Protein AF-A0A1E1KBD2-F1 (afdb_monomer_lite)

pLDDT: mean 70.9, std 17.59, range [35.31, 92.19]

Foldseek 3Di:
DDDDPDPPPPPPPPPPQQALVNLLVVLLVQCPADVVRDPRHNLLSVLVNVQLVVVVVVVVDPDDDDDPPDDPDPDPDFDFFKWKWKDDPPDTDIDTHGLVCLVVVLPPDADDDPPIHMDMDGDDDHHSSNCSSVCSRVVDQVVVVSVVVVVSVPDCVSCVPPPPPDPVSCPPPDDDDDDDPDDDPPPDPPPPVVVVVVVVPPPPPDD

Organism: NCBI:txid914238

Sequence (207 aa):
MSASPYSRSNVERRKPTLTPEDYTRAIISLSRRYSSSSVFPGNNYVDIGEWLLQDLGLFNSAKAEEHTSLFTSKSKQPHDLVVVYNSGERKWDMQSYRQEQYEAFSAATSVPAEGSGQLVFIRGFMSPSWISVIGSKYNIDPEFFRRHMEFLSTSIDRHAYSLPSLANSSNNIFQLCVSTLLHRDDFGGQDLQLQRWGLAESAVETT

Secondary structure (DSSP, 8-state):
-------------------HHHHHHHHHHHHT--TTT-SS--GGGHHHHHHHHHHHHHHHSS---S---S---S-SSPPPSEEEEEE-SSSEEEEEE-TT-HHHHHHS--SPPTT--EEEEE-SPPPHHHHHHHHHHHT--HHHHHHHTGGG---HHHHTT--SPPGGGGTT------------TTS----HHHHHHTTSSSSS---

Radius of gyration: 25.8 Å; chains: 1; bounding box: 89×71×54 Å

Structure (mmCIF, N/CA/C/O backbone):
data_AF-A0A1E1KBD2-F1
#
_entry.id   AF-A0A1E1KBD2-F1
#
loop_
_atom_site.group_PDB
_atom_site.id
_atom_site.type_symbol
_atom_site.label_atom_id
_atom_site.label_alt_id
_atom_site.label_comp_id
_atom_site.label_asym_id
_atom_site.label_entity_id
_atom_site.label_seq_id
_atom_site.pdbx_PDB_ins_code
_atom_site.Cartn_x
_atom_site.Cartn_y
_atom_site.Cartn_z
_atom_site.occupancy
_atom_site.B_iso_or_equiv
_atom_site.auth_seq_id
_atom_site.auth_comp_id
_atom_site.auth_asym_id
_atom_site.auth_atom_id
_atom_site.pdbx_PDB_model_num
ATOM 1 N N . MET A 1 1 ? 9.004 -48.331 31.578 1.00 40.28 1 MET A N 1
ATOM 2 C CA . MET A 1 1 ? 9.028 -46.853 31.545 1.00 40.28 1 MET A CA 1
ATOM 3 C C . MET A 1 1 ? 9.834 -46.443 30.323 1.00 40.28 1 MET A C 1
ATOM 5 O O . MET A 1 1 ? 11.046 -46.584 30.340 1.00 40.28 1 MET A O 1
ATOM 9 N N . SER A 1 2 ? 9.165 -46.087 29.225 1.00 36.78 2 SER A N 1
ATOM 10 C CA . SER A 1 2 ? 9.800 -45.713 27.954 1.00 36.78 2 SER A CA 1
ATOM 11 C C . SER A 1 2 ? 9.466 -44.249 27.684 1.00 36.78 2 SER A C 1
ATOM 13 O O . SER A 1 2 ? 8.292 -43.895 27.598 1.00 36.78 2 SER A O 1
ATOM 15 N N . ALA A 1 3 ? 10.491 -43.399 27.654 1.00 37.50 3 ALA A N 1
ATOM 16 C CA . ALA A 1 3 ? 10.369 -41.985 27.332 1.00 37.50 3 ALA A CA 1
ATOM 17 C C . ALA A 1 3 ? 10.495 -41.805 25.812 1.00 37.50 3 ALA A C 1
ATOM 19 O O . ALA A 1 3 ? 11.476 -42.240 25.212 1.00 37.50 3 ALA A O 1
ATOM 20 N N . SER A 1 4 ? 9.492 -41.170 25.206 1.00 36.19 4 SER A N 1
ATOM 21 C CA . SER A 1 4 ? 9.478 -40.758 23.799 1.00 36.19 4 SER A CA 1
ATOM 22 C C . SER A 1 4 ? 10.183 -39.402 23.646 1.00 36.19 4 SER A C 1
ATOM 24 O O . SER A 1 4 ? 9.759 -38.450 24.305 1.00 36.19 4 SER A O 1
ATOM 26 N N . PRO A 1 5 ? 11.222 -39.257 22.800 1.00 46.47 5 PRO A N 1
ATOM 27 C CA . PRO A 1 5 ? 11.880 -37.980 22.568 1.00 46.47 5 PRO A CA 1
ATOM 28 C C . PRO A 1 5 ? 11.541 -37.450 21.168 1.00 46.47 5 PRO A C 1
ATOM 30 O O . PRO A 1 5 ? 12.364 -37.490 20.262 1.00 46.47 5 PRO A O 1
ATOM 33 N N . TYR A 1 6 ? 10.328 -36.930 20.980 1.00 38.94 6 TYR A N 1
ATOM 34 C CA . TYR A 1 6 ? 10.002 -36.099 19.814 1.00 38.94 6 TYR A CA 1
ATOM 35 C C . TYR A 1 6 ? 9.128 -34.907 20.214 1.00 38.94 6 TYR A C 1
ATOM 37 O O . TYR A 1 6 ? 8.028 -34.716 19.704 1.00 38.94 6 TYR A O 1
ATOM 45 N N . SER A 1 7 ? 9.642 -34.054 21.104 1.00 39.81 7 SER A N 1
ATOM 46 C CA . SER A 1 7 ? 9.179 -32.664 21.166 1.00 39.81 7 SER A CA 1
ATOM 47 C C . SER A 1 7 ? 9.869 -31.885 20.050 1.00 39.81 7 SER A C 1
ATOM 49 O O . SER A 1 7 ? 10.987 -31.399 20.215 1.00 39.81 7 SER A O 1
ATOM 51 N N . ARG A 1 8 ? 9.210 -31.784 18.889 1.00 39.62 8 ARG A N 1
ATOM 52 C CA . ARG A 1 8 ? 9.531 -30.753 17.894 1.00 39.62 8 ARG A CA 1
ATOM 53 C C . ARG A 1 8 ? 9.239 -29.403 18.542 1.00 39.62 8 ARG A C 1
ATOM 55 O O . ARG A 1 8 ? 8.081 -29.014 18.663 1.00 39.62 8 ARG A O 1
ATOM 62 N N . SER A 1 9 ? 10.282 -28.702 18.971 1.00 37.53 9 SER A N 1
ATOM 63 C CA . SER A 1 9 ? 10.188 -27.282 19.277 1.00 37.53 9 SER A CA 1
ATOM 64 C C . SER A 1 9 ? 9.781 -26.560 17.994 1.00 37.53 9 SER A C 1
ATOM 66 O O . SER A 1 9 ? 10.535 -26.485 17.024 1.00 37.53 9 SER A O 1
ATOM 68 N N . ASN A 1 10 ? 8.542 -26.074 17.967 1.00 35.31 10 ASN A N 1
ATOM 69 C CA . ASN A 1 10 ? 8.104 -25.101 16.983 1.00 35.31 10 ASN A CA 1
ATOM 70 C C . ASN A 1 10 ? 8.926 -23.841 17.267 1.00 35.31 10 ASN A C 1
ATOM 72 O O . ASN A 1 10 ? 8.627 -23.086 18.189 1.00 35.31 10 ASN A O 1
ATOM 76 N N . VAL A 1 11 ? 10.039 -23.670 16.551 1.00 39.19 11 VAL A N 1
ATOM 77 C CA . VAL A 1 11 ? 10.761 -22.400 16.534 1.00 39.19 11 VAL A CA 1
ATOM 78 C C . VAL A 1 11 ? 9.847 -21.440 15.798 1.00 39.19 11 VAL A C 1
ATOM 80 O O . VAL A 1 11 ? 9.865 -21.342 14.571 1.00 39.19 11 VAL A O 1
ATOM 83 N N . GLU A 1 12 ? 8.991 -20.792 16.573 1.00 39.75 12 GLU A N 1
ATOM 84 C CA . GLU A 1 12 ? 8.214 -19.642 16.172 1.00 39.75 12 GLU A CA 1
ATOM 85 C C . GLU A 1 12 ? 9.224 -18.617 15.651 1.00 39.75 12 GLU A C 1
ATOM 87 O O . GLU A 1 12 ? 9.945 -17.965 16.412 1.00 39.75 12 GLU A O 1
ATOM 92 N N . ARG A 1 13 ? 9.394 -18.564 14.324 1.00 40.72 13 ARG A N 1
ATOM 93 C CA . ARG A 1 13 ? 10.221 -17.546 13.680 1.00 40.72 13 ARG A CA 1
ATOM 94 C C . ARG A 1 13 ? 9.531 -16.223 13.959 1.00 40.72 13 ARG A C 1
ATOM 96 O O . ARG A 1 13 ? 8.656 -15.817 13.197 1.00 40.72 13 ARG A O 1
ATOM 103 N N . ARG A 1 14 ? 9.913 -15.569 15.056 1.00 45.28 14 ARG A N 1
ATOM 104 C CA . ARG A 1 14 ? 9.591 -14.169 15.313 1.00 45.28 14 ARG A CA 1
ATOM 105 C C . ARG A 1 14 ? 10.065 -13.405 14.086 1.00 45.28 14 ARG A C 1
ATOM 107 O O . ARG A 1 14 ? 11.268 -13.293 13.852 1.00 45.28 14 ARG A O 1
ATOM 114 N N . LYS A 1 15 ? 9.118 -13.002 13.239 1.00 57.19 15 LYS A N 1
ATOM 115 C CA . LYS A 1 15 ? 9.425 -12.186 12.070 1.00 57.19 15 LYS A CA 1
ATOM 116 C C . LYS A 1 15 ? 10.057 -10.903 12.615 1.00 57.19 15 LYS A C 1
ATOM 118 O O . LYS A 1 15 ? 9.473 -10.312 13.524 1.00 57.19 15 LYS A O 1
ATOM 123 N N . PRO A 1 16 ? 11.260 -10.526 12.158 1.00 59.41 16 PRO A N 1
ATOM 124 C CA . PRO A 1 16 ? 11.893 -9.306 12.627 1.00 59.41 16 PRO A CA 1
ATOM 125 C C . PRO A 1 16 ? 10.962 -8.130 12.339 1.00 59.41 16 PRO A C 1
ATOM 127 O O . PRO A 1 16 ? 10.355 -8.072 11.268 1.00 59.41 16 PRO A O 1
ATOM 130 N N . THR A 1 17 ? 10.828 -7.229 13.309 1.00 71.25 17 THR A N 1
ATOM 131 C CA . THR A 1 17 ? 10.089 -5.980 13.133 1.00 71.25 17 THR A CA 1
ATOM 132 C C . THR A 1 17 ? 10.747 -5.209 11.997 1.00 71.25 17 THR A C 1
ATOM 134 O O . THR A 1 17 ? 11.890 -4.775 12.127 1.00 71.25 17 THR A O 1
ATOM 137 N N . LEU A 1 18 ? 10.058 -5.107 10.864 1.00 83.88 18 LEU A N 1
ATOM 138 C CA . LEU A 1 18 ? 10.564 -4.414 9.691 1.00 83.88 18 LEU A CA 1
ATOM 139 C C . LEU A 1 18 ? 10.424 -2.909 9.932 1.00 83.88 18 LEU A C 1
ATOM 141 O O . LEU A 1 18 ? 9.328 -2.436 10.245 1.00 83.88 18 LEU A O 1
ATOM 145 N N . THR A 1 19 ? 11.513 -2.154 9.813 1.00 89.69 19 THR A N 1
ATOM 146 C CA . THR A 1 19 ? 11.418 -0.692 9.873 1.00 89.69 19 THR A CA 1
ATOM 147 C C . THR A 1 19 ? 10.840 -0.150 8.560 1.00 89.69 19 THR A C 1
ATOM 149 O O . THR A 1 19 ? 10.960 -0.808 7.517 1.00 89.69 19 THR A O 1
ATOM 152 N N . PRO A 1 20 ? 10.199 1.033 8.569 1.00 89.94 20 PRO A N 1
ATOM 153 C CA . PRO A 1 20 ? 9.744 1.685 7.341 1.00 89.94 20 PRO A CA 1
ATOM 154 C C . PRO A 1 20 ? 10.873 1.855 6.311 1.00 89.94 20 PRO A C 1
ATOM 156 O O . PRO A 1 20 ? 10.673 1.635 5.116 1.00 89.94 20 PRO A O 1
ATOM 159 N N . GLU A 1 21 ? 12.086 2.170 6.768 1.00 90.44 21 GLU A N 1
ATOM 160 C CA . GLU A 1 21 ? 13.259 2.342 5.910 1.00 90.44 21 GLU A CA 1
ATOM 161 C C . GLU A 1 21 ? 13.712 1.017 5.294 1.00 90.44 21 GLU A C 1
ATOM 163 O O . GLU A 1 21 ? 14.080 0.974 4.118 1.00 90.44 21 GLU A O 1
ATOM 168 N N . ASP A 1 22 ? 13.684 -0.071 6.068 1.00 91.62 22 ASP A N 1
ATOM 169 C CA . ASP A 1 22 ? 14.038 -1.404 5.582 1.00 91.62 22 ASP A CA 1
ATOM 170 C C . ASP A 1 22 ? 13.032 -1.895 4.542 1.00 91.62 22 ASP A C 1
ATOM 172 O O . ASP A 1 22 ? 13.435 -2.448 3.515 1.00 91.62 22 ASP A O 1
ATOM 176 N N . TYR A 1 23 ? 11.740 -1.633 4.762 1.00 92.19 23 TYR A N 1
ATOM 177 C CA . TYR A 1 23 ? 10.681 -1.930 3.800 1.00 92.19 23 TYR A CA 1
ATOM 178 C C . TYR A 1 23 ? 10.900 -1.187 2.477 1.00 92.19 23 TYR A C 1
ATOM 180 O O . TYR A 1 23 ? 10.945 -1.800 1.408 1.00 92.19 23 TYR A O 1
ATOM 188 N N . THR A 1 24 ? 11.138 0.122 2.542 1.00 91.81 24 THR A N 1
ATOM 189 C CA . THR A 1 24 ? 11.386 0.941 1.350 1.00 91.81 24 THR A CA 1
ATOM 190 C C . THR A 1 24 ? 12.659 0.520 0.624 1.00 91.81 24 THR A C 1
ATOM 192 O O . THR A 1 24 ? 12.658 0.357 -0.600 1.00 91.81 24 THR A O 1
ATOM 195 N N . ARG A 1 25 ? 13.742 0.238 1.358 1.00 91.94 25 ARG A N 1
ATOM 196 C CA . ARG A 1 25 ? 14.988 -0.277 0.772 1.00 91.94 25 ARG A CA 1
ATOM 197 C C . ARG A 1 25 ? 14.777 -1.630 0.095 1.00 91.94 25 ARG A C 1
ATOM 199 O O . ARG A 1 25 ? 15.365 -1.873 -0.960 1.00 91.94 25 ARG A O 1
ATOM 206 N N . ALA A 1 26 ? 13.935 -2.495 0.661 1.00 91.75 26 ALA A N 1
ATOM 207 C CA . ALA A 1 26 ? 13.589 -3.776 0.059 1.00 91.75 26 ALA A CA 1
ATOM 208 C C . ALA A 1 26 ? 12.827 -3.598 -1.264 1.00 91.75 26 ALA A C 1
ATOM 210 O O . ALA A 1 26 ? 13.181 -4.261 -2.240 1.00 91.75 26 ALA A O 1
ATOM 211 N N . ILE A 1 27 ? 11.865 -2.670 -1.340 1.00 91.06 27 ILE A N 1
ATOM 212 C CA . ILE A 1 27 ? 11.145 -2.357 -2.590 1.00 91.06 27 ILE A CA 1
ATOM 213 C C . ILE A 1 27 ? 12.098 -1.816 -3.654 1.00 91.06 27 ILE A C 1
ATOM 215 O O . ILE A 1 27 ? 12.094 -2.298 -4.784 1.00 91.06 27 ILE A O 1
ATOM 219 N N . ILE A 1 28 ? 12.956 -0.858 -3.300 1.00 90.56 28 ILE A N 1
ATOM 220 C CA . ILE A 1 28 ? 13.932 -0.277 -4.235 1.00 90.56 28 ILE A CA 1
ATOM 221 C C . ILE A 1 28 ? 14.939 -1.337 -4.703 1.00 90.56 28 ILE A C 1
ATOM 223 O O . ILE A 1 28 ? 15.342 -1.371 -5.864 1.00 90.56 28 ILE A O 1
ATOM 227 N N . SER A 1 29 ? 15.367 -2.227 -3.807 1.00 90.19 29 SER A N 1
ATOM 228 C CA . SER A 1 29 ? 16.238 -3.343 -4.173 1.00 90.19 29 SER A CA 1
ATOM 229 C C . SER A 1 29 ? 15.531 -4.316 -5.114 1.00 90.19 29 SER A C 1
ATOM 231 O O . SER A 1 29 ? 16.147 -4.777 -6.075 1.00 90.19 29 SER A O 1
ATOM 233 N N . LEU A 1 30 ? 14.253 -4.615 -4.858 1.00 89.00 30 LEU A N 1
ATOM 234 C CA . LEU A 1 30 ? 13.429 -5.458 -5.715 1.00 89.00 30 LEU A CA 1
ATOM 235 C C . LEU A 1 30 ? 13.276 -4.831 -7.101 1.00 89.00 30 LEU A C 1
ATOM 237 O O . LEU A 1 30 ? 13.524 -5.520 -8.084 1.00 89.00 30 LEU A O 1
ATOM 241 N N . SER A 1 31 ? 12.961 -3.537 -7.188 1.00 88.44 31 SER A N 1
ATOM 242 C CA . SER A 1 31 ? 12.712 -2.856 -8.462 1.00 88.44 31 SER A CA 1
ATOM 243 C C . SER A 1 31 ? 13.913 -2.839 -9.408 1.00 88.44 31 SER A C 1
ATOM 245 O O . SER A 1 31 ? 13.753 -2.826 -10.624 1.00 88.44 31 SER A O 1
ATOM 247 N N . ARG A 1 32 ? 15.128 -2.912 -8.854 1.00 87.44 32 ARG A N 1
ATOM 248 C CA . ARG A 1 32 ? 16.395 -2.967 -9.600 1.00 87.44 32 ARG A CA 1
ATOM 249 C C . ARG A 1 32 ? 16.793 -4.378 -10.049 1.00 87.44 32 ARG A C 1
ATOM 251 O O . ARG A 1 32 ? 17.881 -4.552 -10.601 1.00 87.44 32 ARG A O 1
ATOM 258 N N . ARG A 1 33 ? 15.974 -5.403 -9.784 1.00 86.94 33 ARG A N 1
ATOM 259 C CA . ARG A 1 33 ? 16.242 -6.777 -10.235 1.00 86.94 33 ARG A CA 1
ATOM 260 C C . ARG A 1 33 ? 15.781 -6.957 -11.669 1.00 86.94 33 ARG A C 1
ATOM 262 O O . ARG A 1 33 ? 14.610 -6.767 -11.976 1.00 86.94 33 ARG A O 1
ATOM 269 N N . TYR A 1 34 ? 16.689 -7.431 -12.506 1.00 79.88 34 TYR A N 1
ATOM 270 C CA . TYR A 1 34 ? 16.421 -7.728 -13.905 1.00 79.88 34 TYR A CA 1
ATOM 271 C C . TYR A 1 34 ? 16.359 -9.239 -14.112 1.00 79.88 34 TYR A C 1
ATOM 273 O O . TYR A 1 34 ? 16.937 -10.001 -13.336 1.00 79.88 34 TYR A O 1
ATOM 281 N N . SER A 1 35 ? 15.735 -9.680 -15.204 1.00 76.81 35 SER A N 1
ATOM 282 C CA . SER A 1 35 ? 15.702 -11.102 -15.578 1.00 76.81 35 SER A CA 1
ATOM 283 C C . SER A 1 35 ? 17.102 -11.699 -15.785 1.00 76.81 35 SER A C 1
ATOM 285 O O . SER A 1 35 ? 17.274 -12.910 -15.709 1.00 76.81 35 SER A O 1
ATOM 287 N N . SER A 1 36 ? 18.115 -10.858 -16.025 1.00 79.38 36 SER A N 1
ATOM 288 C CA . SER A 1 36 ? 19.522 -11.261 -16.114 1.00 79.38 36 SER A CA 1
ATOM 289 C C . SER A 1 36 ? 20.174 -11.552 -14.758 1.00 79.38 36 SER A C 1
ATOM 291 O O . SER A 1 36 ? 21.160 -12.280 -14.711 1.00 79.38 36 SER A O 1
ATOM 293 N N . SER A 1 37 ? 19.653 -10.993 -13.660 1.00 80.69 37 SER A N 1
ATOM 294 C CA . SER A 1 37 ? 20.224 -11.122 -12.312 1.00 80.69 37 SER A CA 1
ATOM 295 C C . SER A 1 37 ? 19.334 -11.887 -11.332 1.00 80.69 37 SER A C 1
ATOM 297 O O . SER A 1 37 ? 19.797 -12.273 -10.258 1.00 80.69 37 SER A O 1
ATOM 299 N N . SER A 1 38 ? 18.065 -12.128 -11.672 1.00 79.25 38 SER A N 1
ATOM 300 C CA . SER A 1 38 ? 17.130 -12.855 -10.819 1.00 79.25 38 SER A CA 1
ATOM 301 C C . SER A 1 38 ? 16.062 -13.594 -11.618 1.00 79.25 38 SER A C 1
ATOM 303 O O . SER A 1 38 ? 15.551 -13.095 -12.616 1.00 79.25 38 SER A O 1
ATOM 305 N N . VAL A 1 39 ? 15.651 -14.753 -11.098 1.00 78.19 39 VAL A N 1
ATOM 306 C CA . VAL A 1 39 ? 14.466 -15.497 -11.563 1.00 78.19 39 VAL A CA 1
ATOM 307 C C . VAL A 1 39 ? 13.167 -14.733 -11.253 1.00 78.19 39 VAL A C 1
ATOM 309 O O . VAL A 1 39 ? 12.139 -14.976 -11.877 1.00 78.19 39 VAL A O 1
ATOM 312 N N . PHE A 1 40 ? 13.218 -13.775 -10.321 1.00 75.31 40 PHE A N 1
ATOM 313 C CA . PHE A 1 40 ? 12.112 -12.885 -9.972 1.00 75.31 40 PHE A CA 1
ATOM 314 C C . PHE A 1 40 ? 12.467 -11.449 -10.385 1.00 75.31 40 PHE A C 1
ATOM 316 O O . PHE A 1 40 ? 12.996 -10.690 -9.563 1.00 75.31 40 PHE A O 1
ATOM 323 N N . PRO A 1 41 ?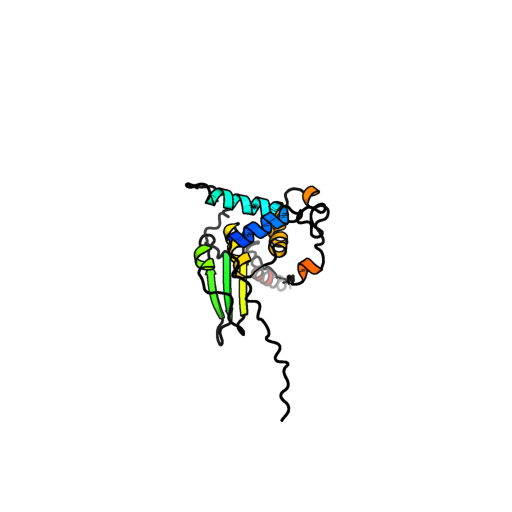 12.243 -11.078 -11.658 1.00 79.12 41 PRO A N 1
ATOM 324 C CA . PRO A 1 41 ? 12.489 -9.720 -12.119 1.00 79.12 41 PRO A CA 1
ATOM 325 C C . PRO A 1 41 ? 11.548 -8.747 -11.408 1.00 79.12 41 PRO A C 1
ATOM 327 O O . PRO A 1 41 ? 10.377 -9.045 -11.175 1.00 79.12 41 PRO A O 1
ATOM 330 N N . GLY A 1 42 ? 12.065 -7.573 -11.064 1.00 82.31 42 GLY A N 1
ATOM 331 C CA . GLY A 1 42 ? 11.330 -6.541 -10.343 1.00 82.31 42 GLY A CA 1
ATOM 332 C C . GLY A 1 42 ? 11.038 -5.293 -11.163 1.00 82.31 42 GLY A C 1
ATOM 333 O O . GLY A 1 42 ? 10.541 -4.329 -10.593 1.00 82.31 42 GLY A O 1
ATOM 334 N N . ASN A 1 43 ? 11.274 -5.308 -12.479 1.00 81.75 43 ASN A N 1
ATOM 335 C CA . ASN A 1 43 ? 11.004 -4.179 -13.381 1.00 81.75 43 ASN A CA 1
ATOM 336 C C . ASN A 1 43 ? 9.592 -3.577 -13.205 1.00 81.75 43 ASN A C 1
ATOM 338 O O . ASN A 1 43 ? 9.400 -2.376 -13.359 1.00 81.75 43 ASN A O 1
ATOM 342 N N . ASN A 1 44 ? 8.611 -4.395 -12.810 1.00 82.50 44 ASN A N 1
ATOM 343 C CA . ASN A 1 44 ? 7.232 -3.966 -12.553 1.00 82.50 44 ASN A CA 1
ATOM 344 C C . ASN A 1 44 ? 7.104 -2.970 -11.384 1.00 82.50 44 ASN A C 1
ATOM 346 O O . ASN A 1 44 ? 6.098 -2.275 -11.285 1.00 82.50 44 ASN A O 1
ATOM 350 N N . TYR A 1 45 ? 8.101 -2.910 -10.502 1.00 86.94 45 TYR A N 1
ATOM 351 C CA . TYR A 1 45 ? 8.140 -2.046 -9.324 1.00 86.94 45 TYR A CA 1
ATOM 352 C C . TYR A 1 45 ? 9.039 -0.815 -9.517 1.00 86.94 45 TYR A C 1
ATOM 354 O O . TYR A 1 45 ? 9.333 -0.127 -8.541 1.00 86.94 45 TYR A O 1
ATOM 362 N N . VAL A 1 46 ? 9.524 -0.540 -10.735 1.00 87.69 46 VAL A N 1
ATOM 363 C CA . VAL A 1 46 ? 10.439 0.588 -10.991 1.00 87.69 46 VAL A CA 1
ATOM 364 C C . VAL A 1 46 ? 9.802 1.913 -10.598 1.00 87.69 46 VAL A C 1
ATOM 366 O O . VAL A 1 46 ? 10.398 2.616 -9.789 1.00 87.69 46 VAL A O 1
ATOM 369 N N . ASP A 1 47 ? 8.57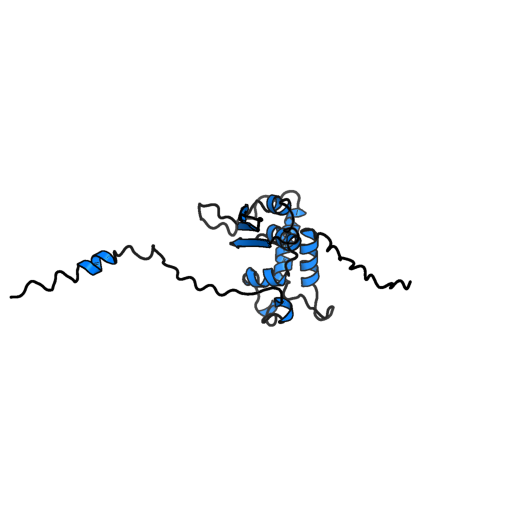9 2.208 -11.041 1.00 86.94 47 ASP A N 1
ATOM 370 C CA . ASP A 1 47 ? 7.963 3.509 -10.746 1.00 86.94 47 ASP A CA 1
ATOM 371 C C . ASP A 1 47 ? 7.666 3.698 -9.262 1.00 86.94 47 ASP A C 1
ATOM 373 O O . ASP A 1 47 ? 7.943 4.759 -8.715 1.00 86.94 47 ASP A O 1
ATOM 377 N N . ILE A 1 48 ? 7.146 2.670 -8.577 1.00 88.00 48 ILE A N 1
ATOM 378 C CA . ILE A 1 48 ? 6.919 2.760 -7.127 1.00 88.00 48 ILE A CA 1
ATOM 379 C C . ILE A 1 48 ? 8.252 2.903 -6.382 1.00 88.00 48 ILE A C 1
ATOM 381 O O . ILE A 1 48 ? 8.336 3.664 -5.425 1.00 88.00 48 ILE A O 1
ATOM 385 N N . GLY A 1 49 ? 9.316 2.234 -6.837 1.00 88.44 49 GLY A N 1
ATOM 386 C CA . GLY A 1 49 ? 10.655 2.384 -6.272 1.00 88.44 49 GLY A CA 1
ATOM 387 C C . GLY A 1 49 ? 11.241 3.782 -6.493 1.00 88.44 49 GLY A C 1
ATOM 388 O O . GLY A 1 49 ? 11.797 4.361 -5.563 1.00 88.44 49 GLY A O 1
ATOM 389 N N . GLU A 1 50 ? 11.103 4.342 -7.696 1.00 88.38 50 GLU A N 1
ATOM 390 C CA . GLU A 1 50 ? 11.518 5.713 -8.025 1.00 88.38 50 GLU A CA 1
ATOM 391 C C . GLU A 1 50 ? 10.706 6.748 -7.242 1.00 88.38 50 GLU A C 1
ATOM 393 O O . GLU A 1 50 ? 11.267 7.709 -6.721 1.00 88.38 50 GLU A O 1
ATOM 398 N N . TRP A 1 51 ? 9.404 6.527 -7.092 1.00 87.62 51 TRP A N 1
ATOM 399 C CA . TRP A 1 51 ? 8.519 7.382 -6.313 1.00 87.62 51 TRP A CA 1
ATOM 400 C C . TRP A 1 51 ? 8.853 7.355 -4.814 1.00 87.62 51 TRP A C 1
ATOM 402 O O . TRP A 1 51 ? 8.952 8.409 -4.190 1.00 87.62 51 TRP A O 1
ATOM 412 N N . LEU A 1 52 ? 9.140 6.180 -4.240 1.00 87.88 52 LEU A N 1
ATOM 413 C CA . LEU A 1 52 ? 9.610 6.064 -2.852 1.00 87.88 52 LEU A CA 1
ATOM 414 C C . LEU A 1 52 ? 10.977 6.744 -2.634 1.00 87.88 52 LEU A C 1
ATOM 416 O O . LEU A 1 52 ? 11.247 7.267 -1.552 1.00 87.88 52 LEU A O 1
ATOM 420 N N . LEU A 1 53 ? 11.844 6.768 -3.654 1.00 84.75 53 LEU A N 1
ATOM 421 C CA . LEU A 1 53 ? 13.135 7.462 -3.592 1.00 84.75 53 LEU A CA 1
ATOM 422 C C . LEU A 1 53 ? 12.996 8.989 -3.507 1.00 84.75 53 LEU A C 1
ATOM 424 O O . LEU A 1 53 ? 13.878 9.629 -2.932 1.00 84.75 53 LEU A O 1
ATOM 428 N N . GLN A 1 54 ? 11.916 9.571 -4.038 1.00 78.62 54 GLN A N 1
ATOM 429 C CA . GLN A 1 54 ? 11.682 11.021 -3.972 1.00 78.62 54 GLN A CA 1
ATOM 430 C C . GLN A 1 54 ? 11.574 11.504 -2.517 1.00 78.62 54 GLN A C 1
ATOM 432 O O . GLN A 1 54 ? 12.112 12.556 -2.186 1.00 78.62 54 GLN A O 1
ATOM 437 N N . ASP A 1 55 ? 10.980 10.701 -1.631 1.00 69.69 55 ASP A N 1
ATOM 438 C CA . ASP A 1 55 ? 10.846 11.010 -0.200 1.00 69.69 55 ASP A CA 1
ATOM 439 C C . ASP A 1 55 ? 12.179 10.858 0.547 1.00 69.69 55 ASP A C 1
ATOM 441 O O . ASP A 1 55 ? 12.573 11.717 1.331 1.00 69.69 55 ASP A O 1
ATOM 445 N N . LEU A 1 56 ? 12.958 9.814 0.233 1.00 63.22 56 LEU A N 1
ATOM 446 C CA . LEU A 1 56 ? 14.307 9.618 0.790 1.00 63.22 56 LEU A CA 1
ATOM 447 C C . LEU A 1 56 ? 15.271 10.760 0.429 1.00 63.22 56 LEU A C 1
ATOM 449 O O . LEU A 1 56 ? 16.168 11.085 1.212 1.00 63.22 56 LEU A O 1
ATOM 453 N N . GLY A 1 57 ? 15.101 11.372 -0.745 1.00 55.28 57 GLY A N 1
ATOM 454 C CA . GLY A 1 57 ? 15.830 12.580 -1.134 1.00 55.28 57 GLY A CA 1
ATOM 455 C C . GLY A 1 57 ? 15.491 13.790 -0.258 1.00 55.28 57 GLY A C 1
ATOM 456 O O . GLY A 1 57 ? 16.382 14.578 0.057 1.00 55.28 57 GLY A O 1
ATOM 457 N N . LEU A 1 58 ? 14.239 13.901 0.198 1.00 50.66 58 LEU A N 1
ATOM 458 C CA . LEU A 1 58 ? 13.786 14.955 1.110 1.00 50.66 58 LEU A CA 1
ATOM 459 C C . LEU A 1 58 ? 14.290 14.733 2.544 1.00 50.66 58 LEU A C 1
ATOM 461 O O . LEU A 1 58 ? 14.690 15.692 3.195 1.00 50.66 58 LEU A O 1
ATOM 465 N N . PHE A 1 59 ? 14.367 13.482 3.013 1.00 46.25 59 PHE A N 1
ATOM 466 C CA . PHE A 1 59 ? 14.901 13.158 4.347 1.00 46.25 59 PHE A CA 1
ATOM 467 C C . PHE A 1 59 ? 16.410 13.416 4.501 1.00 46.25 59 PHE A C 1
ATOM 469 O O . PHE A 1 59 ? 16.866 13.742 5.595 1.00 46.25 59 PHE A O 1
ATOM 476 N N . ASN A 1 60 ? 17.199 13.292 3.427 1.00 48.81 60 ASN A N 1
ATOM 477 C CA . ASN A 1 60 ? 18.650 13.531 3.471 1.00 48.81 60 ASN A CA 1
ATOM 478 C C . ASN A 1 60 ? 19.043 15.003 3.254 1.00 48.81 60 ASN A C 1
ATOM 480 O O . ASN A 1 60 ? 20.192 15.377 3.497 1.00 48.81 60 ASN A O 1
ATOM 484 N N . SER A 1 61 ? 18.106 15.846 2.816 1.00 40.22 61 SER A N 1
ATOM 485 C CA . SER A 1 61 ? 18.320 17.281 2.658 1.00 40.22 61 SER A CA 1
ATOM 486 C C . SER A 1 61 ? 17.797 18.000 3.898 1.00 40.22 61 SER A C 1
ATOM 488 O O . SER A 1 61 ? 16.618 18.331 4.003 1.00 40.22 61 SER A O 1
ATOM 490 N N . ALA A 1 62 ? 18.672 18.229 4.879 1.00 42.16 62 ALA A N 1
ATOM 491 C CA . ALA A 1 62 ? 18.358 19.117 5.990 1.00 42.16 62 ALA A CA 1
ATOM 492 C C . ALA A 1 62 ? 17.948 20.489 5.420 1.00 42.16 62 ALA A C 1
ATOM 494 O O . ALA A 1 62 ? 18.808 21.214 4.919 1.00 42.16 62 ALA A O 1
ATOM 495 N N . LYS A 1 63 ? 16.647 20.808 5.532 1.00 46.22 63 LYS A N 1
ATOM 496 C CA . LYS A 1 63 ? 15.876 21.931 4.948 1.00 46.22 63 LYS A CA 1
ATOM 497 C C . LYS A 1 63 ? 15.044 21.533 3.721 1.00 46.22 63 LYS A C 1
ATOM 499 O O . LYS A 1 63 ? 15.397 21.847 2.589 1.00 46.22 63 LYS A O 1
ATOM 504 N N . ALA A 1 64 ? 13.888 20.920 3.964 1.00 38.66 64 ALA A N 1
ATOM 505 C CA . ALA A 1 64 ? 12.822 20.802 2.975 1.00 38.66 64 ALA A CA 1
ATOM 506 C C . ALA A 1 64 ? 11.674 21.749 3.358 1.00 38.66 64 ALA A C 1
ATOM 508 O O . ALA A 1 64 ? 10.811 21.397 4.160 1.00 38.66 64 ALA A O 1
ATOM 509 N N . GLU A 1 65 ? 11.687 22.961 2.803 1.00 44.12 65 GLU A N 1
ATOM 510 C CA . GLU A 1 65 ? 10.463 23.748 2.656 1.00 44.12 65 GLU A CA 1
ATOM 511 C C . GLU A 1 65 ? 9.792 23.378 1.324 1.00 44.12 65 GLU A C 1
ATOM 513 O O . GLU A 1 65 ? 10.436 23.310 0.279 1.00 44.12 65 GLU A O 1
ATOM 518 N N . GLU A 1 66 ? 8.490 23.107 1.427 1.00 49.53 66 GLU A N 1
ATOM 519 C CA . GLU A 1 66 ? 7.452 23.249 0.399 1.00 49.53 66 GLU A CA 1
ATOM 520 C C . GLU A 1 66 ? 7.634 22.557 -0.963 1.00 49.53 66 GLU A C 1
ATOM 522 O O . GLU A 1 66 ? 7.804 23.217 -1.979 1.00 49.53 66 GLU A O 1
ATOM 527 N N . HIS A 1 67 ? 7.396 21.240 -1.045 1.00 40.03 67 HIS A N 1
ATOM 528 C CA . HIS A 1 67 ? 6.957 20.625 -2.316 1.00 40.03 67 HIS A CA 1
ATOM 529 C C . HIS A 1 67 ? 5.858 19.549 -2.181 1.00 40.03 67 HIS A C 1
ATOM 531 O O . HIS A 1 67 ? 5.615 18.781 -3.108 1.00 40.03 67 HIS A O 1
ATOM 537 N N . THR A 1 68 ? 5.089 19.534 -1.086 1.00 46.72 68 THR A N 1
ATOM 538 C CA . THR A 1 68 ? 3.923 18.633 -0.913 1.00 46.72 68 THR A CA 1
ATOM 539 C C . THR A 1 68 ? 2.626 19.158 -1.560 1.00 46.72 68 THR A C 1
ATOM 541 O O . THR A 1 68 ? 1.545 18.618 -1.331 1.00 46.72 68 THR A O 1
ATOM 544 N N . SER A 1 69 ? 2.697 20.216 -2.375 1.00 45.44 69 SER A N 1
ATOM 545 C CA . SER A 1 69 ? 1.530 20.943 -2.902 1.00 45.44 69 SER A CA 1
ATOM 546 C C . SER A 1 69 ? 1.296 20.718 -4.402 1.00 45.44 69 SER A C 1
ATOM 548 O O . SER A 1 69 ? 1.313 21.667 -5.185 1.00 45.44 69 SER A O 1
ATOM 550 N N . LEU A 1 70 ? 1.046 19.477 -4.827 1.00 46.88 70 LEU A N 1
ATOM 551 C CA . LEU A 1 70 ? 0.529 19.224 -6.186 1.00 46.88 70 LEU A CA 1
ATOM 552 C C . LEU A 1 70 ? -0.836 18.523 -6.234 1.00 46.88 70 LEU A C 1
ATOM 554 O O . LEU A 1 70 ? -1.462 18.520 -7.288 1.00 46.88 70 LEU A O 1
ATOM 558 N N . PHE A 1 71 ? -1.355 18.010 -5.110 1.00 47.66 71 PHE A N 1
ATOM 559 C CA . PHE A 1 71 ? -2.608 17.232 -5.110 1.00 47.66 71 PHE A CA 1
ATOM 560 C C . PHE A 1 71 ? -3.590 17.575 -3.982 1.00 47.66 71 PHE A C 1
ATOM 562 O O . PHE A 1 71 ? -4.488 16.789 -3.679 1.00 47.66 71 PHE A O 1
ATOM 569 N N . THR A 1 72 ? -3.481 18.757 -3.371 1.00 48.41 72 THR A N 1
ATOM 570 C CA . THR A 1 72 ? -4.484 19.222 -2.406 1.00 48.41 72 THR A CA 1
ATOM 571 C C . THR A 1 72 ? -5.801 19.518 -3.131 1.00 48.41 72 THR A C 1
ATOM 573 O O . THR A 1 72 ? -6.006 20.567 -3.743 1.00 48.41 72 THR A O 1
ATOM 576 N N . SER A 1 73 ? -6.724 18.552 -3.086 1.00 45.09 73 SER A N 1
ATOM 577 C CA . SER A 1 73 ? -8.136 18.776 -3.395 1.00 45.09 73 SER A CA 1
ATOM 578 C C . SER A 1 73 ? -8.613 20.014 -2.632 1.00 45.09 73 SER A C 1
ATOM 580 O O . SER A 1 73 ? -8.432 20.108 -1.419 1.00 45.09 73 SER A O 1
ATOM 582 N N . LYS A 1 74 ? -9.260 20.955 -3.331 1.00 45.09 74 LYS A N 1
ATOM 583 C CA . LYS A 1 74 ? -9.894 22.166 -2.770 1.00 45.09 74 LYS A CA 1
ATOM 584 C C . LYS A 1 74 ? -11.123 21.846 -1.893 1.00 45.09 74 LYS A C 1
ATOM 586 O O . LYS A 1 74 ? -12.085 22.611 -1.862 1.00 45.09 74 LYS A O 1
ATOM 591 N N . SER A 1 75 ? -11.145 20.709 -1.206 1.00 51.53 75 SER A N 1
ATOM 592 C CA . SER A 1 75 ? -12.189 20.348 -0.254 1.00 51.53 75 SER A CA 1
ATOM 593 C C . SER A 1 75 ? -11.834 20.919 1.117 1.00 51.53 75 SER A C 1
ATOM 595 O O . SER A 1 75 ? -10.846 20.533 1.729 1.00 51.53 75 SER A O 1
ATOM 597 N N . LYS A 1 76 ? -12.669 21.838 1.615 1.00 51.41 76 LYS A N 1
ATOM 598 C CA . LYS A 1 76 ? -12.534 22.508 2.924 1.00 51.41 76 LYS A CA 1
ATOM 599 C C . LYS A 1 76 ? -12.599 21.571 4.140 1.00 51.41 76 LYS A C 1
ATOM 601 O O . LYS A 1 76 ? -12.370 22.030 5.255 1.00 51.41 76 LYS A O 1
ATOM 606 N N . GLN A 1 77 ? -12.962 20.302 3.956 1.00 59.69 77 GLN A N 1
ATOM 607 C CA . GLN A 1 77 ? -13.088 19.347 5.051 1.00 59.69 77 GLN A CA 1
ATOM 608 C C . GLN A 1 77 ? -11.838 18.463 5.138 1.00 59.69 77 GLN A C 1
ATOM 610 O O . GLN A 1 77 ? -11.464 17.862 4.130 1.00 59.69 77 GLN A O 1
ATOM 615 N N . PRO A 1 78 ? -11.199 18.359 6.318 1.00 65.75 78 PRO A N 1
ATOM 616 C CA . PRO A 1 78 ? -10.141 17.386 6.532 1.00 65.75 78 PRO A CA 1
ATOM 617 C C . PRO A 1 78 ? -10.748 15.986 6.408 1.00 65.75 78 PRO A C 1
ATOM 619 O O . PRO A 1 78 ? -11.687 15.645 7.126 1.00 65.75 78 PRO A O 1
ATOM 622 N N . HIS A 1 79 ? -10.246 15.198 5.462 1.00 72.81 79 HIS A N 1
ATOM 623 C CA . HIS A 1 79 ? -10.638 13.804 5.302 1.00 72.81 79 HIS A CA 1
ATOM 624 C C . HIS A 1 79 ? -9.635 12.910 6.026 1.00 72.81 79 HIS A C 1
ATOM 626 O O . HIS A 1 79 ? -8.426 13.116 5.920 1.00 72.81 79 HIS A O 1
ATOM 632 N N . ASP A 1 80 ? -10.143 11.910 6.739 1.00 84.50 80 ASP A N 1
ATOM 633 C CA . ASP A 1 80 ? -9.300 10.894 7.356 1.00 84.50 80 ASP A CA 1
ATOM 634 C C . ASP A 1 80 ? -8.693 10.014 6.252 1.00 84.50 80 ASP A C 1
ATOM 636 O O . ASP A 1 80 ? -9.412 9.487 5.395 1.00 84.50 80 ASP A O 1
ATOM 640 N N . LEU A 1 81 ? -7.362 9.900 6.256 1.00 88.25 81 LEU A N 1
ATOM 641 C CA . LEU A 1 81 ? -6.604 9.119 5.277 1.00 88.25 81 LEU A CA 1
ATOM 642 C C . LEU A 1 81 ? -6.635 7.636 5.650 1.00 88.25 81 LEU A C 1
ATOM 644 O O . LEU A 1 81 ? -6.852 6.782 4.792 1.00 88.25 81 LEU A O 1
ATOM 648 N N . VAL A 1 82 ? -6.428 7.338 6.934 1.00 90.56 82 VAL A N 1
ATOM 649 C CA . VAL A 1 82 ? -6.388 5.973 7.460 1.00 90.56 82 VAL A CA 1
ATOM 650 C C . VAL A 1 82 ? -7.355 5.846 8.624 1.00 90.56 82 VAL A C 1
ATOM 652 O O . VAL A 1 82 ? -7.321 6.648 9.553 1.00 90.56 82 VAL A O 1
ATOM 655 N N . VAL A 1 83 ? -8.200 4.819 8.591 1.00 90.75 83 VAL A N 1
ATOM 656 C CA . VAL A 1 83 ? -9.116 4.470 9.680 1.00 90.75 83 VAL A CA 1
ATOM 657 C C . VAL A 1 83 ? -8.864 3.029 10.094 1.00 90.75 83 VAL A C 1
ATOM 659 O O . VAL A 1 83 ? -8.926 2.115 9.276 1.00 90.75 83 VAL A O 1
ATOM 662 N N . VAL A 1 84 ? -8.584 2.825 11.372 1.00 90.69 84 VAL A N 1
ATOM 663 C CA . VAL A 1 84 ? -8.247 1.538 11.971 1.00 90.69 84 VAL A CA 1
ATOM 664 C C . VAL A 1 84 ? -9.382 1.109 12.888 1.00 90.69 84 VAL A C 1
ATOM 666 O O . VAL A 1 84 ? -9.744 1.840 13.806 1.00 90.69 84 VAL A O 1
ATOM 669 N N . TYR A 1 85 ? -9.907 -0.090 12.665 1.00 89.56 85 TYR A N 1
ATOM 670 C CA . TYR A 1 85 ? -10.862 -0.752 13.541 1.00 89.56 85 TYR A CA 1
ATOM 671 C C . TYR A 1 85 ? -10.188 -1.938 14.216 1.00 89.56 85 TYR A C 1
ATOM 673 O O . TYR A 1 85 ? -9.794 -2.892 13.549 1.00 89.56 85 TYR A O 1
ATOM 681 N N . ASN A 1 86 ? -10.083 -1.898 15.537 1.00 87.06 86 ASN A N 1
ATOM 682 C CA . ASN A 1 86 ? -9.540 -2.988 16.341 1.00 87.06 86 ASN A CA 1
ATOM 683 C C . ASN A 1 86 ? -10.679 -3.839 16.887 1.00 87.06 86 ASN A C 1
ATOM 685 O O . ASN A 1 86 ? -11.590 -3.302 17.520 1.00 87.06 86 ASN A O 1
ATOM 689 N N . SER A 1 87 ? -10.633 -5.155 16.688 1.00 82.88 87 SER A N 1
ATOM 690 C CA . SER A 1 87 ? -11.607 -6.045 17.309 1.00 82.88 87 SER A CA 1
ATOM 691 C C . SER A 1 87 ? -11.260 -6.204 18.791 1.00 82.88 87 SER A C 1
ATOM 693 O O . SER A 1 87 ? -10.284 -6.870 19.139 1.00 82.88 87 SER A O 1
ATOM 695 N N . GLY A 1 88 ? -12.045 -5.592 19.672 1.00 72.12 88 GLY A N 1
ATOM 696 C CA . GLY A 1 88 ? -12.027 -5.912 21.097 1.00 72.12 88 GLY A CA 1
ATOM 697 C C . GLY A 1 88 ? -13.012 -7.035 21.424 1.00 72.12 88 GLY A C 1
ATOM 698 O O . GLY A 1 88 ? -13.931 -7.304 20.653 1.00 72.12 88 GLY A O 1
ATOM 699 N N . GLU A 1 89 ? -12.883 -7.635 22.611 1.00 67.06 89 GLU A N 1
ATOM 700 C CA . GLU A 1 89 ? -13.757 -8.724 23.092 1.00 67.06 89 GLU A CA 1
ATOM 701 C C . GLU A 1 89 ? -15.261 -8.384 23.068 1.00 67.06 89 GLU A C 1
ATOM 703 O O . GLU A 1 89 ? -16.101 -9.282 23.085 1.00 67.06 89 GLU A O 1
ATOM 708 N N . ARG A 1 90 ? -15.627 -7.092 23.061 1.00 68.50 90 ARG A N 1
ATOM 709 C CA . ARG A 1 90 ? -17.032 -6.638 23.107 1.00 68.50 90 ARG A CA 1
ATOM 710 C C . ARG A 1 90 ? -17.373 -5.449 22.212 1.00 68.50 90 ARG A C 1
ATOM 712 O O . ARG A 1 90 ? -18.552 -5.202 21.969 1.00 68.50 90 ARG A O 1
ATOM 719 N N . LYS A 1 91 ? -16.385 -4.678 21.755 1.00 75.62 91 LYS A N 1
ATOM 720 C CA . LYS A 1 91 ? -16.601 -3.463 20.961 1.00 75.62 91 LYS A CA 1
ATOM 721 C C . LYS A 1 91 ? -15.420 -3.239 20.025 1.00 75.62 91 LYS A C 1
ATOM 723 O O . LYS A 1 91 ? -14.278 -3.477 20.408 1.00 75.62 91 LYS A O 1
ATOM 728 N N . TRP A 1 92 ? -15.718 -2.768 18.819 1.00 81.50 92 TRP A N 1
ATOM 729 C CA . TRP A 1 92 ? -14.705 -2.283 17.893 1.00 81.50 92 TRP A CA 1
ATOM 730 C C . TRP A 1 92 ? -14.222 -0.906 18.346 1.00 81.50 92 TRP A C 1
ATOM 732 O O . TRP A 1 92 ? -15.036 0.009 18.495 1.00 81.50 92 TRP A O 1
ATOM 742 N N . ASP A 1 93 ? -12.920 -0.776 18.590 1.00 85.12 93 ASP A N 1
ATOM 743 C CA . ASP A 1 93 ? -12.287 0.527 18.802 1.00 85.12 93 ASP A CA 1
ATOM 744 C C . ASP A 1 93 ? -11.906 1.130 17.448 1.00 85.12 93 ASP A C 1
ATOM 746 O O . ASP A 1 93 ? -11.424 0.406 16.575 1.00 85.12 93 ASP A O 1
ATOM 750 N N . MET A 1 94 ? -12.146 2.429 17.266 1.00 88.25 94 MET A N 1
ATOM 751 C CA . MET A 1 94 ? -11.918 3.140 16.007 1.00 88.25 94 MET A CA 1
ATOM 752 C C . MET A 1 94 ? -10.895 4.252 16.218 1.00 88.25 94 MET A C 1
ATOM 754 O O . MET A 1 94 ? -11.097 5.142 17.041 1.00 88.25 94 MET A O 1
ATOM 758 N N . GLN A 1 95 ? -9.839 4.238 15.410 1.00 89.25 95 GLN A N 1
ATOM 759 C CA . GLN A 1 95 ? -8.813 5.277 15.380 1.00 89.25 95 GLN A CA 1
ATOM 760 C C . GLN A 1 95 ? -8.703 5.824 13.962 1.00 89.25 95 GLN A C 1
ATOM 762 O O . GLN A 1 95 ? -8.664 5.046 13.011 1.00 89.25 95 GLN A O 1
ATOM 767 N N . SER A 1 96 ? -8.664 7.144 13.801 1.00 90.06 96 SER A N 1
ATOM 768 C CA . SER A 1 96 ? -8.473 7.769 12.494 1.00 90.06 96 SER A CA 1
ATOM 769 C C . SER A 1 96 ? -7.253 8.679 12.469 1.00 90.06 96 SER A C 1
ATOM 771 O O . SER A 1 96 ? -6.889 9.299 13.470 1.00 90.06 96 SER A O 1
ATOM 773 N N . TYR A 1 97 ? -6.602 8.714 11.310 1.00 90.06 97 TYR A N 1
ATOM 774 C CA . TYR A 1 97 ? -5.360 9.429 11.075 1.00 90.06 97 TYR A CA 1
ATOM 775 C C . TYR A 1 97 ? -5.463 10.261 9.801 1.00 90.06 97 TYR A C 1
ATOM 777 O O . TYR A 1 97 ? -5.927 9.798 8.753 1.00 90.06 97 TYR A O 1
ATOM 785 N N . ARG A 1 98 ? -4.995 11.502 9.900 1.00 89.19 98 ARG A N 1
ATOM 786 C CA . ARG A 1 98 ? -4.884 12.461 8.796 1.00 89.19 98 ARG A CA 1
ATOM 787 C C . ARG A 1 98 ? -3.561 12.310 8.058 1.00 89.19 98 ARG A C 1
ATOM 789 O O . ARG A 1 98 ? -2.668 11.602 8.511 1.00 89.19 98 ARG A O 1
ATOM 796 N N . GLN A 1 99 ? -3.420 13.020 6.944 1.00 83.94 99 GLN A N 1
ATOM 797 C CA . GLN A 1 99 ? -2.264 12.927 6.055 1.00 83.94 99 GLN A CA 1
ATOM 798 C C . GLN A 1 99 ? -0.917 13.179 6.758 1.00 83.94 99 GLN A C 1
ATOM 800 O O . GLN A 1 99 ? 0.070 12.532 6.423 1.00 83.94 99 GLN A O 1
ATOM 805 N N . GLU A 1 100 ? -0.870 14.037 7.774 1.00 85.12 100 GLU A N 1
ATOM 806 C CA . GLU A 1 100 ? 0.359 14.407 8.487 1.00 85.12 100 GLU A CA 1
ATOM 807 C C . GLU A 1 100 ? 0.672 13.483 9.678 1.00 85.12 100 GLU A C 1
ATOM 809 O O . GLU A 1 100 ? 1.726 13.593 10.296 1.00 85.12 100 GLU A O 1
ATOM 814 N N . GLN A 1 101 ? -0.234 12.565 10.032 1.00 87.69 101 GLN A N 1
ATOM 815 C CA . GLN A 1 101 ? -0.169 11.789 11.278 1.00 87.69 101 GLN A CA 1
ATOM 816 C C . GLN A 1 101 ? 0.462 10.397 11.109 1.00 87.69 101 GLN A C 1
ATOM 818 O O . GLN A 1 101 ? 0.179 9.487 11.890 1.00 87.69 101 GLN A O 1
ATOM 823 N N . TYR A 1 102 ? 1.331 10.222 10.110 1.00 86.69 102 TYR A N 1
ATOM 824 C CA . TYR A 1 102 ? 1.978 8.934 9.838 1.00 86.69 102 TYR A CA 1
ATOM 825 C C . TYR A 1 102 ? 2.896 8.485 10.991 1.00 86.69 102 TYR A C 1
ATOM 827 O O . TYR A 1 102 ? 2.930 7.298 11.308 1.00 86.69 102 TYR A O 1
ATOM 835 N N . GLU A 1 103 ? 3.557 9.416 11.690 1.00 87.88 103 GLU A N 1
ATOM 836 C CA . GLU A 1 103 ? 4.379 9.113 12.876 1.00 87.88 103 GLU A CA 1
ATOM 837 C C . GLU A 1 103 ? 3.537 8.614 14.054 1.00 87.88 103 GLU A C 1
ATOM 839 O O . GLU A 1 103 ? 3.872 7.627 14.708 1.00 87.88 103 GLU A O 1
ATOM 844 N N . ALA A 1 104 ? 2.389 9.256 14.299 1.00 87.56 104 ALA A N 1
ATOM 845 C CA . ALA A 1 104 ? 1.458 8.829 15.341 1.00 87.56 104 ALA A CA 1
ATOM 846 C C . ALA A 1 104 ? 0.889 7.435 15.037 1.00 87.56 104 ALA A C 1
ATOM 848 O O . ALA A 1 104 ? 0.716 6.622 15.944 1.00 87.56 104 ALA A O 1
ATOM 849 N N . PHE A 1 105 ? 0.638 7.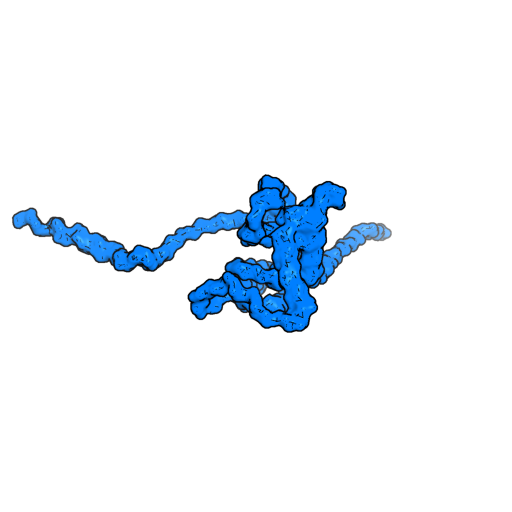135 13.761 1.00 89.06 105 PHE A N 1
ATOM 850 C CA . PHE A 1 105 ? 0.231 5.806 13.316 1.00 89.06 105 PHE A CA 1
ATOM 851 C C . PHE A 1 105 ? 1.353 4.764 13.458 1.00 89.06 105 PHE A C 1
ATOM 853 O O . PHE A 1 105 ? 1.088 3.633 13.874 1.00 89.06 105 PHE A O 1
ATOM 860 N N . SER A 1 106 ? 2.599 5.139 13.153 1.00 86.50 106 SER A N 1
ATOM 861 C CA . SER A 1 106 ? 3.787 4.297 13.342 1.00 86.50 106 SER A CA 1
ATOM 862 C C . SER A 1 106 ? 3.976 3.922 14.816 1.00 86.50 106 SER A C 1
ATOM 864 O O . SER A 1 106 ? 4.150 2.750 15.144 1.00 86.50 106 SER A O 1
ATOM 866 N N . ALA A 1 107 ? 3.843 4.905 15.714 1.00 84.94 107 ALA A N 1
ATOM 867 C CA . ALA A 1 107 ? 3.993 4.728 17.157 1.00 84.94 107 ALA A CA 1
ATOM 868 C C . ALA A 1 107 ? 2.801 4.020 17.832 1.00 84.94 107 ALA A C 1
ATOM 870 O O . ALA A 1 107 ? 2.963 3.427 18.900 1.00 84.94 107 ALA A O 1
ATOM 871 N N . ALA A 1 108 ? 1.601 4.081 17.244 1.00 83.06 108 ALA A N 1
ATOM 872 C CA . ALA A 1 108 ? 0.416 3.420 17.786 1.00 83.06 108 ALA A CA 1
ATOM 873 C C . ALA A 1 108 ? 0.581 1.890 17.810 1.00 83.06 108 ALA A C 1
ATOM 875 O O . ALA A 1 108 ? 1.113 1.302 16.863 1.00 83.06 108 ALA A O 1
ATOM 876 N N . THR A 1 109 ? 0.089 1.257 18.885 1.00 66.12 109 THR A N 1
ATOM 877 C CA . THR A 1 109 ? 0.348 -0.143 19.260 1.00 66.12 109 THR A CA 1
ATOM 878 C C . THR A 1 109 ? 0.243 -1.133 18.097 1.00 66.1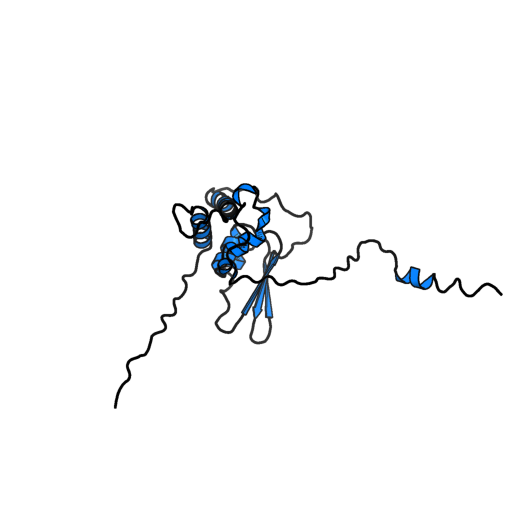2 109 THR A C 1
ATOM 880 O O . THR A 1 109 ? -0.583 -1.008 17.189 1.00 66.12 109 THR A O 1
ATOM 883 N N . SER A 1 110 ? 1.144 -2.115 18.156 1.00 66.19 110 SER A N 1
ATOM 884 C CA . SER A 1 110 ? 1.371 -3.174 17.182 1.00 66.19 110 SER A CA 1
ATOM 885 C C . SER A 1 110 ? 0.125 -3.994 16.876 1.00 66.19 110 SER A C 1
ATOM 887 O O . SER A 1 110 ? -0.770 -4.118 17.709 1.00 66.19 110 SER A O 1
ATOM 889 N N . VAL A 1 111 ? 0.153 -4.577 15.674 1.00 63.78 111 VAL A N 1
ATOM 890 C CA . VAL A 1 111 ? -0.705 -5.650 15.156 1.00 63.78 111 VAL A CA 1
ATOM 891 C C . VAL A 1 111 ? -1.384 -6.445 16.283 1.00 63.78 111 VAL A C 1
ATOM 893 O O . VAL A 1 111 ? -0.689 -6.862 17.215 1.00 63.78 111 VAL A O 1
ATOM 896 N N . PRO A 1 112 ? -2.714 -6.637 16.216 1.00 67.62 112 PRO A N 1
ATOM 897 C CA . PRO A 1 112 ? -3.486 -7.270 17.280 1.00 67.62 112 PRO A CA 1
ATOM 898 C C . PRO A 1 112 ? -2.869 -8.593 17.759 1.00 67.62 112 PRO A C 1
ATOM 900 O O . PRO A 1 112 ? -2.355 -9.381 16.962 1.00 67.62 112 PRO A O 1
ATOM 903 N N . ALA A 1 113 ? -2.926 -8.825 19.074 1.00 67.25 113 ALA A N 1
ATOM 904 C CA . ALA A 1 113 ? -2.481 -10.070 19.695 1.00 67.25 113 ALA A CA 1
ATOM 905 C C . ALA A 1 113 ? -3.271 -11.273 19.147 1.00 67.25 113 ALA A C 1
ATOM 907 O O . ALA A 1 113 ? -4.395 -11.105 18.657 1.00 67.25 113 ALA A O 1
ATOM 908 N N . GLU A 1 114 ? -2.701 -12.481 19.247 1.00 64.50 114 GLU A N 1
ATOM 909 C CA . GLU A 1 114 ? -3.358 -13.715 18.798 1.00 64.50 114 GLU A CA 1
ATOM 910 C C . GLU A 1 114 ? -4.804 -13.792 19.315 1.00 64.50 114 GLU A C 1
ATOM 912 O O . GLU A 1 114 ? -5.057 -13.712 20.515 1.00 64.50 114 GLU A O 1
ATOM 917 N N . GLY A 1 115 ? -5.761 -13.910 18.388 1.00 68.69 115 GLY A N 1
ATOM 918 C CA . GLY A 1 115 ? -7.196 -13.948 18.690 1.00 68.69 115 GLY A CA 1
ATOM 919 C C . GLY A 1 115 ? -7.953 -12.629 18.485 1.00 68.69 115 GLY A C 1
ATOM 920 O O . GLY A 1 115 ? -9.178 -12.632 18.581 1.00 68.69 115 GLY A O 1
ATOM 921 N N . SER A 1 116 ? -7.273 -11.530 18.142 1.00 74.50 116 SER A N 1
ATOM 922 C CA . SER A 1 116 ? -7.906 -10.270 17.723 1.00 74.50 116 SER A CA 1
ATOM 923 C C . SER A 1 116 ? -7.571 -9.925 16.264 1.00 74.50 116 SER A C 1
ATOM 925 O O . SER A 1 116 ? -6.495 -10.231 15.759 1.00 74.50 116 SER A O 1
ATOM 927 N N . GLY A 1 117 ? -8.530 -9.338 15.552 1.00 82.94 117 GLY A N 1
ATOM 928 C CA . GLY A 1 117 ? -8.397 -8.834 14.191 1.00 82.94 117 GLY A CA 1
ATOM 929 C C . GLY A 1 117 ? -8.366 -7.309 14.152 1.00 82.94 117 GLY A C 1
ATOM 930 O O . GLY A 1 117 ? -8.852 -6.625 15.051 1.00 82.94 117 GLY A O 1
ATOM 931 N N . GLN A 1 118 ? -7.801 -6.763 13.082 1.00 88.19 118 GLN A N 1
ATOM 932 C CA . GLN A 1 118 ? -7.779 -5.329 12.829 1.00 88.19 118 GLN A CA 1
ATOM 933 C C . GLN A 1 118 ? -8.135 -5.090 11.365 1.00 88.19 118 GLN A C 1
ATOM 935 O O . GLN A 1 118 ? -7.623 -5.773 10.479 1.00 88.19 118 GLN A O 1
ATOM 940 N N . LEU A 1 119 ? -9.028 -4.137 11.116 1.00 89.19 119 LEU A N 1
ATOM 941 C CA . LEU A 1 119 ? -9.377 -3.681 9.775 1.00 89.19 119 LEU A CA 1
ATOM 942 C C . LEU A 1 119 ? -8.790 -2.292 9.576 1.00 89.19 119 LEU A C 1
ATOM 944 O O . LEU A 1 119 ? -8.997 -1.409 10.403 1.00 89.19 119 LEU A O 1
ATOM 948 N N . VAL A 1 120 ? -8.070 -2.097 8.479 1.00 90.44 120 VAL A N 1
ATOM 949 C CA . VAL A 1 120 ? -7.457 -0.813 8.139 1.00 90.44 120 VAL A CA 1
ATOM 950 C C . VAL A 1 120 ? -8.032 -0.357 6.813 1.00 90.44 120 VAL A C 1
ATOM 952 O O . VAL A 1 120 ? -7.839 -1.002 5.785 1.00 90.44 120 VAL A O 1
ATOM 955 N N . PHE A 1 121 ? -8.753 0.754 6.846 1.00 90.81 121 PHE A N 1
ATOM 956 C CA . PHE A 1 121 ? -9.262 1.424 5.665 1.00 90.81 121 PHE A CA 1
ATOM 957 C C . PHE A 1 121 ? -8.315 2.550 5.294 1.00 90.81 121 PHE A C 1
ATOM 959 O O . PHE A 1 121 ? -7.961 3.374 6.133 1.00 90.81 121 PHE A O 1
ATOM 966 N N . ILE A 1 122 ? -7.931 2.582 4.025 1.00 89.62 122 ILE A N 1
ATOM 967 C CA . ILE A 1 122 ? -7.079 3.614 3.449 1.00 89.62 122 ILE A CA 1
ATOM 968 C C . ILE A 1 122 ? -7.906 4.322 2.385 1.00 89.62 122 ILE A C 1
ATOM 970 O O . ILE A 1 122 ? -8.518 3.675 1.532 1.00 89.62 122 ILE A O 1
ATOM 974 N N . ARG A 1 123 ? -7.939 5.650 2.434 1.00 85.94 123 ARG A N 1
ATOM 975 C CA . ARG A 1 123 ? -8.695 6.484 1.505 1.00 85.94 123 ARG A CA 1
ATOM 976 C C . ARG A 1 123 ? -7.781 7.516 0.865 1.00 85.94 123 ARG A C 1
ATOM 978 O O . ARG A 1 123 ? -6.991 8.152 1.543 1.00 85.94 123 ARG A O 1
ATOM 985 N N . GLY A 1 124 ? -7.971 7.756 -0.429 1.00 83.06 124 GLY A N 1
ATOM 986 C CA . GLY A 1 124 ? -7.256 8.807 -1.151 1.00 83.06 124 GLY A CA 1
ATOM 987 C C . GLY A 1 124 ? -5.845 8.397 -1.571 1.00 83.06 124 GLY A C 1
ATOM 988 O O . GLY A 1 124 ? -5.556 7.217 -1.750 1.00 83.06 124 GLY A O 1
ATOM 989 N N . PHE A 1 125 ? -4.990 9.396 -1.785 1.00 81.88 125 PHE A N 1
ATOM 990 C CA . PHE A 1 125 ? -3.617 9.217 -2.249 1.00 81.88 125 PHE A CA 1
ATOM 991 C C . PHE A 1 125 ? -2.659 9.123 -1.055 1.00 81.88 125 PHE A C 1
ATOM 993 O O . PHE A 1 125 ? -2.618 10.024 -0.218 1.00 81.88 125 PHE A O 1
ATOM 1000 N N . MET A 1 126 ? -1.888 8.037 -0.976 1.00 85.69 126 MET A N 1
ATOM 1001 C CA . MET A 1 126 ? -0.894 7.836 0.082 1.00 85.69 126 MET A CA 1
ATOM 1002 C C . MET A 1 126 ? 0.433 8.499 -0.278 1.00 85.69 126 MET A C 1
ATOM 1004 O O . MET A 1 126 ? 0.894 8.379 -1.409 1.00 85.69 126 MET A O 1
ATOM 1008 N N . SER A 1 127 ? 1.081 9.139 0.698 1.00 87.88 127 SER A N 1
ATOM 1009 C CA . SER A 1 127 ? 2.470 9.584 0.550 1.00 87.88 127 SER A CA 1
ATOM 1010 C C . SER A 1 127 ? 3.455 8.410 0.688 1.00 87.88 127 SER A C 1
ATOM 1012 O O . SER A 1 127 ? 3.093 7.357 1.233 1.00 87.88 127 SER A O 1
ATOM 1014 N N . PRO A 1 128 ? 4.711 8.563 0.233 1.00 88.56 128 PRO A N 1
ATOM 1015 C CA . PRO A 1 128 ? 5.730 7.522 0.377 1.00 88.56 128 PRO A CA 1
ATOM 1016 C C . PRO A 1 128 ? 5.970 7.111 1.833 1.00 88.56 128 PRO A C 1
ATOM 1018 O O . PRO A 1 128 ? 6.100 5.920 2.132 1.00 88.56 128 PRO A O 1
ATOM 1021 N N . SER A 1 129 ? 5.943 8.075 2.756 1.00 89.69 129 SER A N 1
ATOM 1022 C CA . SER A 1 129 ? 6.096 7.836 4.193 1.00 89.69 129 SER A CA 1
ATOM 1023 C C . SER A 1 129 ? 4.955 6.966 4.735 1.00 89.69 129 SER A C 1
ATOM 1025 O O . SER A 1 129 ? 5.203 6.009 5.468 1.00 89.69 129 SER A O 1
ATOM 1027 N N . TRP A 1 130 ? 3.710 7.202 4.297 1.00 90.56 130 TRP A N 1
ATOM 1028 C CA . TRP A 1 130 ? 2.563 6.356 4.652 1.00 90.56 130 TRP A CA 1
ATOM 1029 C C . TRP A 1 130 ? 2.710 4.920 4.152 1.00 90.56 130 TRP A C 1
ATOM 1031 O O . TRP A 1 130 ? 2.463 3.983 4.910 1.00 90.56 130 TRP A O 1
ATOM 1041 N N . ILE A 1 131 ? 3.146 4.728 2.905 1.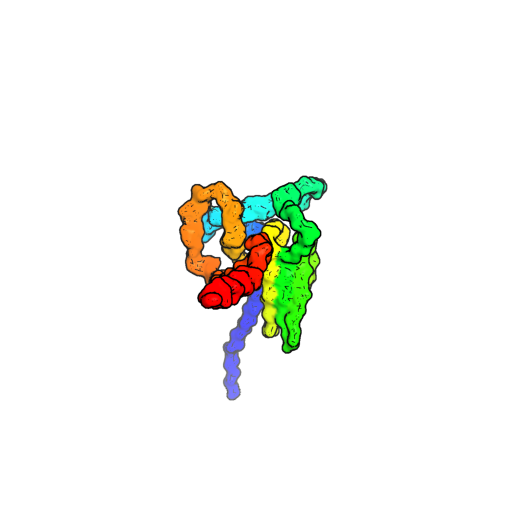00 91.25 131 ILE A N 1
ATOM 1042 C CA . ILE A 1 131 ? 3.366 3.384 2.348 1.00 91.25 131 ILE A CA 1
ATOM 1043 C C . ILE A 1 131 ? 4.481 2.653 3.084 1.00 91.25 131 ILE A C 1
ATOM 1045 O O . ILE A 1 131 ? 4.345 1.462 3.359 1.00 91.25 131 ILE A O 1
ATOM 1049 N N . SER A 1 132 ? 5.546 3.368 3.442 1.00 91.50 132 SER A N 1
ATOM 1050 C CA . SER A 1 132 ? 6.660 2.815 4.209 1.00 91.50 132 SER A CA 1
ATOM 1051 C C . SER A 1 132 ? 6.182 2.306 5.570 1.00 91.50 132 SER A C 1
ATOM 1053 O O . SER A 1 132 ? 6.440 1.157 5.921 1.00 91.50 132 SER A O 1
ATOM 1055 N N . VAL A 1 133 ? 5.419 3.127 6.304 1.00 91.56 133 VAL A N 1
ATOM 1056 C CA . VAL A 1 133 ? 4.916 2.785 7.643 1.00 91.56 133 VAL A CA 1
ATOM 1057 C C . VAL A 1 133 ? 3.858 1.682 7.598 1.00 91.56 133 VAL A C 1
ATOM 1059 O O . VAL A 1 133 ? 3.944 0.719 8.354 1.00 91.56 133 VAL A O 1
ATOM 1062 N N . ILE A 1 134 ? 2.854 1.777 6.722 1.00 91.31 134 ILE A N 1
ATOM 1063 C CA . ILE A 1 134 ? 1.799 0.754 6.609 1.00 91.31 134 ILE A CA 1
ATOM 1064 C C . ILE A 1 134 ? 2.399 -0.568 6.120 1.00 91.31 134 ILE A C 1
ATOM 1066 O O . ILE A 1 134 ? 2.100 -1.635 6.665 1.00 91.31 134 ILE A O 1
ATOM 1070 N N . GLY A 1 135 ? 3.250 -0.493 5.096 1.00 90.81 135 GLY A N 1
ATOM 1071 C CA . GLY A 1 135 ? 3.906 -1.643 4.496 1.00 90.81 135 GLY A CA 1
ATOM 1072 C C . GLY A 1 135 ? 4.781 -2.388 5.492 1.00 90.81 135 GLY A C 1
ATOM 1073 O O . GLY A 1 135 ? 4.673 -3.608 5.585 1.00 90.81 135 GLY A O 1
ATOM 1074 N N . SER A 1 136 ? 5.562 -1.671 6.303 1.00 91.06 136 SER A N 1
ATOM 1075 C CA . SER A 1 136 ? 6.396 -2.292 7.330 1.00 91.06 136 SER A CA 1
ATOM 1076 C C . SER A 1 136 ? 5.587 -2.815 8.521 1.00 91.06 136 SER A C 1
ATOM 1078 O O . SER A 1 136 ? 5.852 -3.919 8.999 1.00 91.06 136 SER A O 1
ATOM 1080 N N . LYS A 1 137 ? 4.549 -2.084 8.955 1.00 89.12 137 LYS A N 1
ATOM 1081 C CA . LYS A 1 137 ? 3.705 -2.447 10.106 1.00 89.12 137 LYS A CA 1
ATOM 1082 C C . LYS A 1 137 ? 2.909 -3.731 9.881 1.00 89.12 137 LYS A C 1
ATOM 1084 O O . LYS A 1 137 ? 2.814 -4.549 10.794 1.00 89.12 137 LYS A O 1
ATOM 1089 N N . TYR A 1 138 ? 2.359 -3.926 8.681 1.00 88.12 138 TYR A N 1
ATOM 1090 C CA . TYR A 1 138 ? 1.567 -5.119 8.340 1.00 88.12 138 TYR A CA 1
ATOM 1091 C C . TYR A 1 138 ? 2.295 -6.120 7.449 1.00 88.12 138 TYR A C 1
ATOM 1093 O O . TYR A 1 138 ? 1.733 -7.168 7.131 1.00 88.12 138 TYR A O 1
ATOM 1101 N N . ASN A 1 139 ? 3.537 -5.823 7.054 1.00 88.56 139 ASN A N 1
ATOM 1102 C CA . ASN A 1 139 ? 4.302 -6.616 6.094 1.00 88.56 139 ASN A CA 1
ATOM 1103 C C . ASN A 1 139 ? 3.500 -6.863 4.797 1.00 88.56 139 ASN A C 1
ATOM 1105 O O . ASN A 1 139 ? 3.341 -8.005 4.354 1.00 88.56 139 ASN A O 1
ATOM 1109 N N . ILE A 1 140 ? 2.942 -5.780 4.243 1.00 89.38 140 ILE A N 1
ATOM 1110 C CA . ILE A 1 140 ? 2.140 -5.805 3.012 1.00 89.38 140 ILE A CA 1
ATOM 1111 C C . ILE A 1 140 ? 3.059 -6.086 1.821 1.00 89.38 140 ILE A C 1
ATOM 1113 O O . ILE A 1 140 ? 4.171 -5.574 1.754 1.00 89.38 140 ILE A O 1
ATOM 1117 N N . ASP A 1 141 ? 2.599 -6.894 0.869 1.00 89.00 141 ASP A N 1
ATOM 1118 C CA . ASP A 1 141 ? 3.338 -7.127 -0.372 1.00 89.00 141 ASP A CA 1
ATOM 1119 C C . ASP A 1 141 ? 3.367 -5.843 -1.234 1.00 89.00 141 ASP A C 1
ATOM 1121 O O . ASP A 1 141 ? 2.310 -5.240 -1.448 1.00 89.00 141 ASP A O 1
ATOM 1125 N N . PRO A 1 142 ? 4.523 -5.421 -1.782 1.00 88.56 142 PRO A N 1
ATOM 1126 C CA . PRO A 1 142 ? 4.606 -4.286 -2.705 1.00 88.56 142 PRO A CA 1
ATOM 1127 C C . PRO A 1 142 ? 3.645 -4.376 -3.901 1.00 88.56 142 PRO A C 1
ATOM 1129 O O . PRO A 1 142 ? 3.214 -3.347 -4.424 1.00 88.56 142 PRO A O 1
ATOM 1132 N N . GLU A 1 143 ? 3.259 -5.588 -4.311 1.00 86.69 143 GLU A N 1
ATOM 1133 C CA . GLU A 1 143 ? 2.259 -5.837 -5.352 1.00 86.69 143 GLU A CA 1
ATOM 1134 C C . GLU A 1 143 ? 0.895 -5.218 -5.018 1.00 86.69 143 GLU A C 1
ATOM 1136 O O . GLU A 1 143 ? 0.217 -4.702 -5.908 1.00 86.69 143 GLU A O 1
ATOM 1141 N N . PHE A 1 144 ? 0.507 -5.195 -3.738 1.00 88.06 144 PHE A N 1
ATOM 1142 C CA . PHE A 1 144 ? -0.721 -4.535 -3.290 1.00 88.06 144 PHE A CA 1
ATOM 1143 C C . PHE A 1 144 ? -0.698 -3.047 -3.643 1.00 88.06 144 PHE A C 1
ATOM 1145 O O . PHE A 1 144 ? -1.633 -2.533 -4.256 1.00 88.06 144 PHE A O 1
ATOM 1152 N N . PHE A 1 145 ? 0.392 -2.365 -3.298 1.00 88.00 145 PHE A N 1
ATOM 1153 C CA . PHE A 1 145 ? 0.560 -0.939 -3.550 1.00 88.00 145 PHE A CA 1
ATOM 1154 C C . PHE A 1 145 ? 0.689 -0.633 -5.039 1.00 88.00 145 PHE A C 1
ATOM 1156 O O . PHE A 1 145 ? 0.083 0.325 -5.512 1.00 88.00 145 PHE A O 1
ATOM 1163 N N . ARG A 1 146 ? 1.400 -1.479 -5.794 1.00 85.44 146 ARG A N 1
ATOM 1164 C CA . ARG A 1 146 ? 1.524 -1.351 -7.251 1.00 85.44 146 ARG A CA 1
ATOM 1165 C C . ARG A 1 146 ? 0.156 -1.344 -7.938 1.00 85.44 146 ARG A C 1
ATOM 1167 O O . ARG A 1 146 ? -0.092 -0.480 -8.768 1.00 85.44 146 ARG A O 1
ATOM 1174 N N . ARG A 1 147 ? -0.745 -2.262 -7.566 1.00 82.00 147 ARG A N 1
ATOM 1175 C CA . ARG A 1 147 ? -2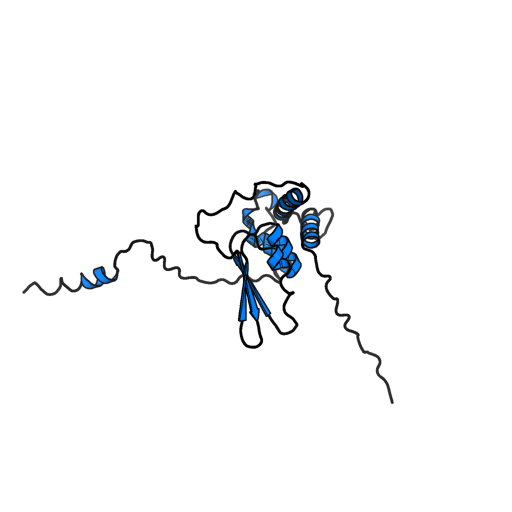.100 -2.339 -8.147 1.00 82.00 147 ARG A CA 1
ATOM 1176 C C . ARG A 1 147 ? -2.976 -1.140 -7.792 1.00 82.00 147 ARG A C 1
ATOM 1178 O O . ARG A 1 147 ? -3.779 -0.714 -8.609 1.00 82.00 147 ARG A O 1
ATOM 1185 N N . HIS A 1 148 ? -2.829 -0.594 -6.586 1.00 82.56 148 HIS A N 1
ATOM 1186 C CA . HIS A 1 148 ? -3.603 0.574 -6.151 1.00 82.56 148 HIS A CA 1
ATOM 1187 C C . HIS A 1 148 ? -3.020 1.904 -6.650 1.00 82.56 148 HIS A C 1
ATOM 1189 O O . HIS A 1 148 ? -3.719 2.915 -6.647 1.00 82.56 148 HIS A O 1
ATOM 1195 N N . MET A 1 149 ? -1.760 1.912 -7.095 1.00 80.56 149 MET A N 1
ATOM 1196 C CA . MET A 1 149 ? -1.067 3.088 -7.624 1.00 80.56 149 MET A CA 1
ATOM 1197 C C . MET A 1 149 ? -0.694 2.951 -9.101 1.00 80.56 149 MET A C 1
ATOM 1199 O O . MET A 1 149 ? 0.320 3.488 -9.541 1.00 80.56 149 MET A O 1
ATOM 1203 N N . GLU A 1 150 ? -1.526 2.269 -9.889 1.00 75.81 150 GLU A N 1
ATOM 1204 C CA . GLU A 1 150 ? -1.308 2.095 -11.332 1.00 75.81 150 GLU A CA 1
ATOM 1205 C C . GLU A 1 150 ? -1.159 3.437 -12.073 1.00 75.81 150 GLU A C 1
ATOM 1207 O O . GLU A 1 150 ? -0.453 3.518 -13.068 1.00 75.81 150 GLU A O 1
ATOM 1212 N N . PHE A 1 151 ? -1.716 4.532 -11.546 1.00 76.56 151 PHE A N 1
ATOM 1213 C CA . PHE A 1 151 ? -1.539 5.872 -12.118 1.00 76.56 151 PHE A CA 1
ATOM 1214 C C . PHE A 1 151 ? -0.080 6.382 -12.097 1.00 76.56 151 PHE A C 1
ATOM 1216 O O . PHE A 1 151 ? 0.228 7.326 -12.822 1.00 76.56 151 PHE A O 1
ATOM 1223 N N . LEU A 1 152 ? 0.817 5.802 -11.285 1.00 73.69 152 LEU A N 1
ATOM 1224 C CA . LEU A 1 152 ? 2.256 6.114 -11.326 1.00 73.69 152 LEU A CA 1
ATOM 1225 C C . LEU A 1 152 ? 2.925 5.578 -12.602 1.00 73.69 152 LEU A C 1
ATOM 1227 O O . LEU A 1 152 ? 4.001 6.043 -12.977 1.00 73.69 152 LEU A O 1
ATOM 1231 N N . SER A 1 153 ? 2.273 4.628 -13.273 1.00 69.44 153 SER A N 1
ATOM 1232 C CA . SER A 1 153 ? 2.735 3.969 -14.485 1.00 69.44 153 SER A CA 1
ATOM 1233 C C . SER A 1 153 ? 2.651 4.907 -15.688 1.00 69.44 153 SER A C 1
ATOM 1235 O O . SER A 1 153 ? 1.694 4.914 -16.459 1.00 69.44 153 SER A O 1
ATOM 1237 N N . THR A 1 154 ? 3.658 5.766 -15.837 1.00 62.69 154 THR A N 1
ATOM 1238 C CA . THR A 1 154 ? 3.679 6.814 -16.874 1.00 62.69 154 THR A CA 1
ATOM 1239 C C . THR A 1 154 ? 4.031 6.294 -18.270 1.00 62.69 154 THR A C 1
ATOM 1241 O O . THR A 1 154 ? 3.828 7.003 -19.255 1.00 62.69 154 THR A O 1
ATOM 1244 N N . SER A 1 155 ? 4.547 5.067 -18.393 1.00 62.38 155 SER A N 1
ATOM 1245 C CA . SER A 1 155 ? 5.034 4.526 -19.665 1.00 62.38 155 SER A CA 1
ATOM 1246 C C . SER A 1 155 ? 4.538 3.109 -19.920 1.00 62.38 155 SER A C 1
ATOM 1248 O O . SER A 1 155 ? 5.080 2.155 -19.379 1.00 62.38 155 SER A O 1
ATOM 1250 N N . ILE A 1 156 ? 3.576 2.958 -20.834 1.00 62.66 156 ILE A N 1
ATOM 1251 C CA . ILE A 1 156 ? 3.049 1.653 -21.276 1.00 62.66 156 ILE A CA 1
ATOM 1252 C C . ILE A 1 156 ? 4.184 0.680 -21.641 1.00 62.66 156 ILE A C 1
ATOM 1254 O O . ILE A 1 156 ? 4.113 -0.498 -21.307 1.00 62.66 156 ILE A O 1
ATOM 1258 N N . ASP A 1 157 ? 5.259 1.179 -22.258 1.00 62.56 157 ASP A N 1
ATOM 1259 C CA . ASP A 1 157 ? 6.405 0.377 -22.699 1.00 62.56 157 ASP A CA 1
ATOM 1260 C C . ASP A 1 157 ? 7.188 -0.247 -21.527 1.00 62.56 157 ASP A C 1
ATOM 1262 O O . ASP A 1 157 ? 7.603 -1.404 -21.583 1.00 62.56 157 ASP A O 1
ATOM 1266 N N . ARG A 1 158 ? 7.301 0.467 -20.396 1.00 65.75 158 ARG A N 1
ATOM 1267 C CA . ARG A 1 158 ? 7.955 -0.049 -19.178 1.00 65.75 158 ARG A CA 1
ATOM 1268 C C . ARG A 1 158 ? 7.157 -1.164 -18.493 1.00 65.75 158 ARG A C 1
ATOM 1270 O O . ARG A 1 158 ? 7.734 -1.937 -17.728 1.00 65.75 158 ARG A O 1
ATOM 1277 N N . HIS A 1 159 ? 5.859 -1.280 -18.784 1.00 67.06 159 HIS A N 1
ATOM 1278 C CA . HIS A 1 159 ? 4.935 -2.203 -18.110 1.00 67.06 159 HIS A CA 1
ATOM 1279 C C . HIS A 1 159 ? 4.225 -3.169 -19.050 1.00 67.06 159 HIS A C 1
ATOM 1281 O O . HIS A 1 159 ? 3.369 -3.924 -18.581 1.00 67.06 159 HIS A O 1
ATOM 1287 N N . ALA A 1 160 ? 4.598 -3.189 -20.334 1.00 57.25 160 ALA A N 1
ATOM 1288 C CA . ALA A 1 160 ? 3.885 -3.870 -21.417 1.00 57.25 160 ALA A CA 1
ATOM 1289 C C . ALA A 1 160 ? 3.687 -5.388 -21.222 1.00 57.25 160 ALA A C 1
ATOM 1291 O O . ALA A 1 160 ? 2.927 -6.004 -21.959 1.00 57.25 160 ALA A O 1
ATOM 1292 N N . TYR A 1 161 ? 4.306 -5.998 -20.207 1.00 62.88 161 TYR A N 1
ATOM 1293 C CA . TYR A 1 161 ? 4.168 -7.423 -19.874 1.00 62.88 161 TYR A CA 1
ATOM 1294 C C . TYR A 1 161 ? 4.030 -7.686 -18.366 1.00 62.88 161 TYR A C 1
ATOM 1296 O O . TYR A 1 161 ? 4.274 -8.790 -17.885 1.00 62.88 161 TYR A O 1
ATOM 1304 N N . SER A 1 162 ? 3.671 -6.657 -17.597 1.00 64.00 162 SER A N 1
ATOM 1305 C CA . SER A 1 162 ? 3.534 -6.722 -16.135 1.00 64.00 162 SER A CA 1
ATOM 1306 C C . SER A 1 162 ? 2.136 -7.149 -15.667 1.00 64.00 162 SER A C 1
ATOM 1308 O O . SER A 1 162 ? 1.930 -7.428 -14.481 1.00 64.00 162 SER A O 1
ATOM 1310 N N . LEU A 1 163 ? 1.176 -7.197 -16.597 1.00 65.50 163 LEU A N 1
ATOM 1311 C CA . LEU A 1 163 ? -0.202 -7.614 -16.376 1.00 65.50 163 LEU A CA 1
ATOM 1312 C C . LEU A 1 163 ? -0.586 -8.741 -17.355 1.00 65.50 163 LEU A C 1
ATOM 1314 O O . LEU A 1 163 ? -0.249 -8.656 -18.536 1.00 65.50 163 LEU A O 1
ATOM 1318 N N . PRO A 1 164 ? -1.313 -9.774 -16.890 1.00 65.06 164 PRO A N 1
ATOM 1319 C CA . PRO A 1 164 ? -1.721 -9.992 -15.505 1.00 65.06 164 PRO A CA 1
ATOM 1320 C C . PRO A 1 164 ? -0.530 -10.384 -14.620 1.00 65.06 164 PRO A C 1
ATOM 1322 O O . PRO A 1 164 ? 0.387 -11.089 -15.036 1.00 65.06 164 PRO A O 1
ATOM 1325 N N . SER A 1 165 ? -0.560 -9.935 -13.369 1.00 65.00 165 SER A N 1
ATOM 1326 C CA . SER A 1 165 ? 0.384 -10.386 -12.349 1.00 65.00 165 SER A CA 1
ATOM 1327 C C . SER A 1 165 ? 0.312 -11.912 -12.197 1.00 65.00 165 SER A C 1
ATOM 1329 O O . SER A 1 165 ? -0.783 -12.478 -12.251 1.00 65.00 165 SER A O 1
ATOM 1331 N N . LEU A 1 166 ? 1.438 -12.584 -11.945 1.00 68.62 166 LEU A N 1
ATOM 1332 C CA . LEU A 1 166 ? 1.457 -14.032 -11.692 1.00 68.62 166 LEU A CA 1
ATOM 1333 C C . LEU A 1 166 ? 0.487 -14.397 -10.560 1.00 68.62 166 LEU A C 1
ATOM 1335 O O . LEU A 1 166 ? 0.490 -13.729 -9.530 1.00 68.62 166 LEU A O 1
ATOM 1339 N N . ALA A 1 167 ? -0.283 -15.481 -10.698 1.00 65.19 167 ALA A N 1
ATOM 1340 C CA . ALA A 1 167 ? -1.299 -15.877 -9.709 1.00 65.19 167 ALA A CA 1
ATOM 1341 C C . ALA A 1 167 ? -0.759 -15.920 -8.264 1.00 65.19 167 ALA A C 1
ATOM 1343 O O . ALA A 1 167 ? -1.424 -15.469 -7.333 1.00 65.19 167 ALA A O 1
ATOM 1344 N N . ASN A 1 168 ? 0.493 -16.358 -8.100 1.00 65.69 168 ASN A N 1
ATOM 1345 C CA . ASN A 1 168 ? 1.172 -16.449 -6.808 1.00 65.69 168 ASN A CA 1
ATOM 1346 C C . ASN A 1 168 ? 1.404 -15.082 -6.128 1.00 65.69 168 ASN A C 1
ATOM 1348 O O . ASN A 1 168 ? 1.455 -15.007 -4.905 1.00 65.69 168 ASN A O 1
ATOM 1352 N N . SER A 1 169 ? 1.517 -13.997 -6.904 1.00 66.56 169 SER A N 1
ATOM 1353 C CA . SER A 1 169 ? 1.669 -12.625 -6.381 1.00 66.56 169 SER A CA 1
ATOM 1354 C C . SER A 1 169 ? 0.375 -12.060 -5.775 1.00 66.56 169 SER A C 1
ATOM 1356 O O . SER A 1 169 ? 0.409 -11.082 -5.040 1.00 66.56 169 SER A O 1
ATOM 1358 N N . SER A 1 170 ? -0.772 -12.695 -6.043 1.00 70.44 170 SER A N 1
ATOM 1359 C CA . SER A 1 170 ? -2.089 -12.321 -5.503 1.00 70.44 170 SER A CA 1
ATOM 1360 C C . SER A 1 170 ? -2.587 -13.211 -4.368 1.00 70.44 170 SER A C 1
ATOM 1362 O O . SER A 1 170 ? -3.702 -12.997 -3.909 1.00 70.44 170 SER A O 1
ATOM 1364 N N . ASN A 1 171 ? -1.817 -14.189 -3.884 1.00 77.62 171 ASN A N 1
ATOM 1365 C CA . ASN A 1 171 ? -2.338 -15.157 -2.905 1.00 77.62 171 ASN A CA 1
ATOM 1366 C C . ASN A 1 171 ? -2.893 -14.510 -1.623 1.00 77.62 171 ASN A C 1
ATOM 1368 O O . ASN A 1 171 ? -3.775 -15.078 -0.988 1.00 77.62 171 ASN A O 1
ATOM 1372 N N . ASN A 1 172 ? -2.395 -13.322 -1.266 1.00 80.62 172 ASN A N 1
ATOM 1373 C CA . ASN A 1 172 ? -2.813 -12.568 -0.081 1.00 80.62 172 ASN A CA 1
ATOM 1374 C C . ASN A 1 172 ? -3.651 -11.320 -0.421 1.00 80.62 172 ASN A C 1
ATOM 1376 O O . ASN A 1 172 ? -3.868 -10.478 0.446 1.00 80.62 172 ASN A O 1
ATOM 1380 N N . ILE A 1 173 ? -4.087 -11.165 -1.676 1.00 83.81 173 ILE A N 1
ATOM 1381 C CA . ILE A 1 173 ? -4.834 -9.999 -2.160 1.00 83.81 173 ILE A CA 1
ATOM 1382 C C . ILE A 1 173 ? -6.134 -10.490 -2.792 1.00 83.81 173 ILE A C 1
ATOM 1384 O O . ILE A 1 173 ? -6.120 -11.158 -3.823 1.00 83.81 173 ILE A O 1
ATOM 1388 N N . PHE A 1 174 ? -7.267 -10.111 -2.208 1.00 80.94 174 PHE A N 1
ATOM 1389 C CA . PHE A 1 174 ? -8.587 -10.377 -2.772 1.00 80.94 174 PHE A CA 1
ATOM 1390 C C . PHE A 1 174 ? -9.278 -9.064 -3.140 1.00 80.94 174 PHE A C 1
ATOM 1392 O O . PHE A 1 174 ? -9.181 -8.070 -2.422 1.00 80.94 174 PHE A O 1
ATOM 1399 N N . GLN A 1 175 ? -9.980 -9.062 -4.272 1.00 79.31 175 GLN A N 1
ATOM 1400 C CA . GLN A 1 175 ? -10.774 -7.924 -4.723 1.00 79.31 175 GLN A CA 1
ATOM 1401 C C . GLN A 1 175 ? -12.245 -8.201 -4.423 1.00 79.31 175 GLN A C 1
ATOM 1403 O O . GLN A 1 175 ? -12.829 -9.141 -4.959 1.00 79.31 175 GLN A O 1
ATOM 1408 N N . LEU A 1 176 ? -12.845 -7.379 -3.564 1.00 79.62 176 LEU A N 1
ATOM 1409 C CA . LEU A 1 176 ? -14.274 -7.445 -3.282 1.00 79.62 176 LEU A CA 1
ATOM 1410 C C . LEU A 1 176 ? -15.018 -6.498 -4.228 1.00 79.62 176 LEU A C 1
ATOM 1412 O O . LEU A 1 176 ? -14.801 -5.288 -4.199 1.00 79.62 176 LEU A O 1
ATOM 1416 N N . CYS A 1 177 ? -15.910 -7.038 -5.058 1.00 75.00 177 CYS A N 1
ATOM 1417 C CA . CYS A 1 177 ? -16.821 -6.216 -5.848 1.00 75.00 177 CYS A CA 1
ATOM 1418 C C . CYS A 1 177 ? -17.985 -5.770 -4.957 1.00 75.00 177 CYS A C 1
ATOM 1420 O O . CYS A 1 177 ? -18.833 -6.578 -4.582 1.00 75.00 177 CYS A O 1
ATOM 1422 N N . VAL A 1 178 ? -18.018 -4.486 -4.605 1.00 77.12 178 VAL A N 1
ATOM 1423 C CA . VAL A 1 178 ? -19.140 -3.885 -3.878 1.00 77.12 178 VAL A CA 1
ATOM 1424 C C . VAL A 1 178 ? -19.983 -3.109 -4.882 1.00 77.12 178 VAL A C 1
ATOM 1426 O O . VAL A 1 178 ? -19.542 -2.094 -5.415 1.00 77.12 178 VAL A O 1
ATOM 1429 N N . SER A 1 179 ? -21.196 -3.590 -5.157 1.00 75.31 179 SER A N 1
ATOM 1430 C CA . SER A 1 179 ? -22.164 -2.851 -5.972 1.00 75.31 179 SER A CA 1
ATOM 1431 C C . SER A 1 179 ? -22.748 -1.718 -5.134 1.00 75.31 179 SER A C 1
ATOM 1433 O O . SER A 1 179 ? -23.591 -1.951 -4.271 1.00 75.31 179 SER A O 1
ATOM 1435 N N . THR A 1 180 ? -22.280 -0.492 -5.351 1.00 69.00 180 THR A N 1
ATOM 1436 C CA . THR A 1 180 ? -22.845 0.693 -4.705 1.00 69.00 180 THR A CA 1
ATOM 1437 C C . THR A 1 180 ? -23.891 1.321 -5.625 1.00 69.00 180 THR A C 1
ATOM 1439 O O . THR A 1 180 ? -23.590 1.769 -6.729 1.00 69.00 180 THR A O 1
ATOM 1442 N N . LEU A 1 181 ? -25.149 1.355 -5.183 1.00 75.44 181 LEU A N 1
ATOM 1443 C CA . LEU A 1 181 ? -26.169 2.195 -5.810 1.00 75.44 181 LEU A CA 1
ATOM 1444 C C . LEU A 1 181 ? -25.976 3.616 -5.276 1.00 75.44 181 LEU A C 1
ATOM 1446 O O . LEU A 1 181 ? -26.362 3.929 -4.153 1.00 75.44 181 LEU A O 1
ATOM 1450 N N . LEU A 1 182 ? -25.309 4.458 -6.058 1.00 55.41 182 LEU A N 1
ATOM 1451 C CA . LEU A 1 182 ? -25.133 5.870 -5.738 1.00 55.41 182 LEU A CA 1
ATOM 1452 C C . LEU A 1 182 ? -26.410 6.630 -6.105 1.00 55.41 182 LEU A C 1
ATOM 1454 O O . LEU A 1 182 ? -26.725 6.790 -7.283 1.00 55.41 182 LEU A O 1
ATOM 1458 N N . HIS A 1 183 ? -27.124 7.127 -5.098 1.00 57.88 183 HIS A N 1
ATOM 1459 C CA . HIS A 1 183 ? -28.094 8.197 -5.292 1.00 57.88 183 HIS A CA 1
ATOM 1460 C C . HIS A 1 183 ? -27.329 9.522 -5.207 1.00 57.88 183 HIS A C 1
ATOM 1462 O O . HIS A 1 183 ? -26.750 9.844 -4.172 1.00 57.88 183 HIS A O 1
ATOM 1468 N N . ARG A 1 184 ? -27.217 10.244 -6.326 1.00 53.91 184 ARG A N 1
ATOM 1469 C CA . ARG A 1 184 ? -26.729 11.626 -6.314 1.00 53.91 184 ARG A CA 1
ATOM 1470 C C . ARG A 1 184 ? -27.930 12.525 -6.049 1.00 53.91 184 ARG A C 1
ATOM 1472 O O . ARG A 1 184 ? -28.690 12.773 -6.979 1.00 53.91 184 ARG A O 1
ATOM 1479 N N . ASP A 1 185 ? -28.052 13.027 -4.825 1.00 58.53 185 ASP A N 1
ATOM 1480 C CA . ASP A 1 185 ? -29.100 13.986 -4.442 1.00 58.53 185 ASP A CA 1
ATOM 1481 C C . ASP A 1 185 ? -29.002 15.326 -5.208 1.00 58.53 185 ASP A C 1
ATOM 1483 O O . ASP A 1 185 ? -29.960 16.090 -5.257 1.00 58.53 185 ASP A O 1
ATOM 1487 N N . ASP A 1 186 ? -27.870 15.598 -5.870 1.00 57.38 186 ASP A N 1
ATOM 1488 C CA . ASP A 1 186 ? -27.575 16.920 -6.439 1.00 57.38 186 ASP A CA 1
ATOM 1489 C C . ASP A 1 186 ? -27.779 17.050 -7.962 1.00 57.38 186 ASP A C 1
ATOM 1491 O O . ASP A 1 186 ? -27.485 18.101 -8.536 1.00 57.38 186 ASP A O 1
ATOM 1495 N N . PHE A 1 187 ? -28.298 16.031 -8.659 1.00 50.34 187 PHE A N 1
ATOM 1496 C CA . PHE A 1 187 ? -28.693 16.187 -10.070 1.00 50.34 187 PHE A CA 1
ATOM 1497 C C . PHE A 1 187 ? -30.136 16.677 -10.190 1.00 50.34 187 PHE A C 1
ATOM 1499 O O . PHE A 1 187 ? -31.026 15.963 -10.636 1.00 50.34 187 PHE A O 1
ATOM 1506 N N . GLY A 1 188 ? -30.322 17.945 -9.822 1.00 50.16 188 GLY A N 1
ATOM 1507 C CA . GLY A 1 188 ? -31.551 18.692 -10.050 1.00 50.16 188 GLY A CA 1
ATOM 1508 C C . GLY A 1 188 ? -32.633 18.354 -9.036 1.00 50.16 188 GLY A C 1
ATOM 1509 O O . GLY A 1 188 ? -33.265 17.307 -9.116 1.00 50.16 188 GLY A O 1
ATOM 1510 N N . GLY A 1 189 ? -32.902 19.300 -8.135 1.00 47.94 189 GLY A N 1
ATOM 1511 C CA . GLY A 1 189 ? -34.131 19.350 -7.348 1.00 47.94 189 GLY A CA 1
ATOM 1512 C C . GLY A 1 189 ? -35.352 19.515 -8.253 1.00 47.94 189 GLY A C 1
ATOM 1513 O O . GLY A 1 189 ? -35.963 20.577 -8.303 1.00 47.94 189 GLY A O 1
ATOM 1514 N N . GLN A 1 190 ? -35.683 18.476 -9.012 1.00 51.50 190 GLN A N 1
ATOM 1515 C CA . GLN A 1 190 ? -37.004 18.280 -9.569 1.00 51.50 190 GLN A CA 1
ATOM 1516 C C . GLN A 1 190 ? -37.704 17.306 -8.647 1.00 51.50 190 GLN A C 1
ATOM 1518 O O . GLN A 1 190 ? -37.479 16.100 -8.647 1.00 51.50 190 GLN A O 1
ATOM 1523 N N . ASP A 1 191 ? -38.510 17.930 -7.810 1.00 54.62 191 ASP A N 1
ATOM 1524 C CA . ASP A 1 191 ? -39.508 17.379 -6.928 1.00 54.62 191 ASP A CA 1
ATOM 1525 C C . ASP A 1 191 ? -40.290 16.238 -7.619 1.00 54.62 191 ASP A C 1
ATOM 1527 O O . ASP A 1 191 ? -41.312 16.442 -8.282 1.00 54.62 191 ASP A O 1
ATOM 1531 N N . LEU A 1 192 ? -39.800 14.999 -7.484 1.00 54.56 192 LEU A N 1
ATOM 1532 C CA . LEU A 1 192 ? -40.469 13.798 -8.003 1.00 54.56 192 LEU A CA 1
ATOM 1533 C C . LEU A 1 192 ? -41.865 13.620 -7.378 1.00 54.56 192 LEU A C 1
ATOM 1535 O O . LEU A 1 192 ? -42.720 12.940 -7.948 1.00 54.56 192 LEU A O 1
ATOM 1539 N N . GLN A 1 193 ? -42.124 14.252 -6.227 1.00 55.66 193 GLN A N 1
ATOM 1540 C CA . GLN A 1 193 ? -43.450 14.279 -5.615 1.00 55.66 193 GLN A CA 1
ATOM 1541 C C . GLN A 1 193 ? -44.417 15.253 -6.306 1.00 55.66 193 GLN A C 1
ATOM 1543 O O . GLN A 1 193 ? -45.591 14.905 -6.445 1.00 55.66 193 GLN A O 1
ATOM 1548 N N . LEU A 1 194 ? -43.958 16.401 -6.827 1.00 53.16 194 LEU A N 1
ATOM 1549 C CA . LEU A 1 194 ? -44.832 17.346 -7.544 1.00 53.16 194 LEU A CA 1
ATOM 1550 C C . LEU A 1 194 ? -45.292 16.796 -8.902 1.00 53.16 194 LEU A C 1
ATOM 1552 O O . LEU A 1 194 ? -46.447 16.991 -9.281 1.00 53.16 194 LEU A O 1
ATOM 1556 N N . GLN A 1 195 ? -44.451 16.028 -9.607 1.00 53.47 195 GLN A N 1
ATOM 1557 C CA . GLN A 1 195 ? -44.878 15.353 -10.844 1.00 53.47 195 GLN A CA 1
ATOM 1558 C C . GLN A 1 195 ? -45.912 14.248 -10.597 1.00 53.47 195 GLN A C 1
ATOM 1560 O O . GLN A 1 195 ? -46.742 13.974 -11.462 1.00 53.47 195 GLN A O 1
ATOM 1565 N N . ARG A 1 196 ? -45.901 13.628 -9.411 1.00 50.62 196 ARG A N 1
ATOM 1566 C CA . ARG A 1 196 ? -46.870 12.583 -9.059 1.00 50.62 196 ARG A CA 1
ATOM 1567 C C . ARG A 1 196 ? -48.256 13.151 -8.749 1.00 50.62 196 ARG A C 1
ATOM 1569 O O . ARG A 1 196 ? -49.244 12.460 -8.976 1.00 50.62 196 ARG A O 1
ATOM 1576 N N . TRP A 1 197 ? -48.327 14.392 -8.267 1.00 51.69 197 TRP A N 1
ATOM 1577 C CA . TRP A 1 197 ? -49.593 15.059 -7.950 1.00 51.69 197 TRP A CA 1
ATOM 1578 C C . TRP A 1 197 ? -50.233 15.750 -9.164 1.00 51.69 197 TRP A C 1
ATOM 1580 O O . TRP A 1 197 ? -51.455 15.781 -9.270 1.00 51.69 197 TRP A O 1
ATOM 1590 N N . GLY A 1 198 ? -49.431 16.218 -10.130 1.00 51.41 198 GLY A N 1
ATOM 1591 C CA . GLY A 1 198 ? -49.933 16.890 -11.340 1.00 51.41 198 GLY A CA 1
ATOM 1592 C C . GLY A 1 198 ? -50.663 15.990 -12.350 1.00 51.41 198 GLY A C 1
ATOM 1593 O O . GLY A 1 198 ? -51.353 16.493 -13.230 1.00 51.41 198 GLY A O 1
ATOM 1594 N N . LEU A 1 199 ? -50.552 14.662 -12.233 1.00 50.25 199 LEU A N 1
ATOM 1595 C CA . LEU A 1 199 ? -51.262 13.705 -13.098 1.00 50.25 199 LEU A CA 1
ATOM 1596 C C . LEU A 1 199 ? -52.631 13.271 -12.550 1.00 50.25 199 LEU A C 1
ATOM 1598 O O . LEU A 1 199 ? -53.382 12.611 -13.264 1.00 50.25 199 LEU A O 1
ATOM 1602 N N . ALA A 1 200 ? -52.972 13.636 -11.310 1.00 48.56 200 ALA A N 1
ATOM 1603 C CA . ALA A 1 200 ? -54.255 13.278 -10.702 1.00 48.56 200 ALA A CA 1
ATOM 1604 C C . ALA A 1 200 ? -55.366 14.315 -10.962 1.00 48.56 200 ALA A C 1
ATOM 1606 O O . ALA A 1 200 ? -56.540 13.985 -10.821 1.00 48.56 200 ALA A O 1
ATOM 1607 N N . GLU A 1 201 ? -55.024 15.540 -11.374 1.00 49.09 201 GLU A N 1
ATOM 1608 C CA . GLU A 1 201 ? -55.994 16.641 -11.513 1.00 49.09 201 GLU A CA 1
ATOM 1609 C C . GLU A 1 201 ? -56.562 16.828 -12.932 1.00 49.09 201 GLU A C 1
ATOM 1611 O O . GLU A 1 201 ? -57.513 17.575 -13.119 1.00 49.09 201 GLU A O 1
ATOM 1616 N N . SER A 1 202 ? -56.058 16.109 -13.943 1.00 50.31 202 SER A N 1
ATOM 1617 C CA . SER A 1 202 ? -56.548 16.233 -15.331 1.00 50.31 202 SER A CA 1
ATOM 1618 C C . SER A 1 202 ? -57.681 15.255 -15.696 1.00 50.31 202 SER A C 1
ATOM 1620 O O . SER A 1 202 ? -58.077 15.195 -16.859 1.00 50.31 202 SER A O 1
ATOM 1622 N N . ALA A 1 203 ? -58.195 14.465 -14.748 1.00 52.25 203 ALA A N 1
ATOM 1623 C CA . ALA A 1 203 ? -59.157 13.393 -15.035 1.00 52.25 203 ALA A CA 1
ATOM 1624 C C . ALA A 1 203 ? -60.603 13.660 -14.564 1.00 52.25 203 ALA A C 1
ATOM 1626 O O . ALA A 1 203 ? -61.415 12.740 -14.621 1.00 52.25 203 ALA A O 1
ATOM 1627 N N . VAL A 1 204 ? -60.948 14.869 -14.095 1.00 56.00 204 VAL A N 1
ATOM 1628 C CA . VAL A 1 204 ? -62.276 15.126 -13.484 1.00 56.00 204 VAL A CA 1
ATOM 1629 C C . VAL A 1 204 ? -63.108 16.219 -14.174 1.00 56.00 204 VAL A C 1
ATOM 1631 O O . VAL A 1 204 ? -64.283 16.359 -13.857 1.00 56.00 204 VAL A O 1
ATOM 1634 N N . GLU A 1 205 ? -62.606 16.925 -15.189 1.00 47.78 205 GLU A N 1
ATOM 1635 C CA . GLU A 1 205 ? -63.392 17.980 -15.854 1.00 47.78 205 GLU A CA 1
ATOM 1636 C C . GLU A 1 205 ? -63.591 17.710 -17.350 1.00 47.78 205 GLU A C 1
ATOM 1638 O O . GLU A 1 205 ? -62.902 18.234 -18.221 1.00 47.78 205 GLU A O 1
ATOM 1643 N N . THR A 1 206 ? -64.537 16.822 -17.656 1.00 45.81 206 THR A N 1
ATOM 1644 C CA . THR A 1 206 ? -65.328 16.852 -18.899 1.00 45.81 206 THR A CA 1
ATOM 1645 C C . THR A 1 206 ? -66.542 15.939 -18.737 1.00 45.81 206 THR A C 1
ATOM 1647 O O . THR A 1 206 ? -66.514 14.747 -19.045 1.00 45.81 206 THR A O 1
ATOM 1650 N N . THR A 1 207 ? -67.634 16.498 -18.222 1.00 40.19 207 THR A N 1
ATOM 1651 C CA . THR A 1 207 ? -68.998 16.041 -18.517 1.00 40.19 207 THR A CA 1
ATOM 1652 C C . THR A 1 207 ? -69.930 17.238 -18.493 1.00 40.19 207 THR A C 1
ATOM 1654 O O . THR A 1 207 ? -69.751 18.090 -17.597 1.00 40.19 207 THR A O 1
#